Protein AF-A0AAU8N607-F1 (afdb_monomer)

Secondary structure (DSSP, 8-state):
---EEEEEEEB---HHHHS---SSHHHHHHHHHHHHHHHS-SS--S-EEE-S---S-HHHHHHHHTT-------HHHHHS---HHHHHHHHHHH-GGGGT----GGGHHHHHHHHHHHHHHHHTT-SEEE-SSBS--TT--TTTTT-TTHHHHB---HHHHTT--S-EEEE-SS---EEEEETTEEEEE-B---TGGGTT-PPPPEEEEEE----

Foldseek 3Di:
DKDKDKAWEEEQQQVCLLQPDDPPPVVSVVSVVVVCVQQADPDHDPHYDYQYNNHDDPVNVVVVVVPDDDFAFACLCPPVVDDPVVVLVVCVVPPPCNVVDPDDSPCRVVVCVVVVVVCVVCLVVAQEAGHAADLDPPPPDPVCSNPSLVRGNHDPNPVVLLVDAQGEYEYEDVQDFDWDDDNRYIYTYRHQHRCVVVVNRGHHTDMDIGIDDDD

Structure (mmCIF, N/CA/C/O backbone):
data_AF-A0AAU8N607-F1
#
_entry.id   AF-A0AAU8N607-F1
#
loop_
_atom_site.group_PDB
_atom_site.id
_atom_site.type_symbol
_atom_site.label_atom_id
_atom_site.label_alt_id
_atom_site.label_comp_id
_atom_site.label_asym_id
_atom_site.label_entity_id
_atom_site.label_seq_id
_atom_site.pdbx_PDB_ins_code
_atom_site.Cartn_x
_atom_site.Cartn_y
_atom_site.Cartn_z
_atom_site.occupancy
_atom_site.B_iso_or_equiv
_atom_site.auth_seq_id
_atom_site.auth_comp_id
_atom_site.auth_asym_id
_atom_site.auth_atom_id
_atom_site.pdbx_PDB_model_num
ATOM 1 N N . MET A 1 1 ? -12.949 1.357 27.146 1.00 53.97 1 MET A N 1
ATOM 2 C CA . MET A 1 1 ? -12.731 2.763 26.719 1.00 53.97 1 MET A CA 1
ATOM 3 C C . MET A 1 1 ? -12.827 2.778 25.203 1.00 53.97 1 MET A C 1
ATOM 5 O O . MET A 1 1 ? -12.614 1.725 24.624 1.00 53.97 1 MET A O 1
ATOM 9 N N . LYS A 1 2 ? -13.162 3.898 24.555 1.00 61.94 2 LYS A N 1
ATOM 10 C CA . LYS A 1 2 ? -13.188 3.949 23.085 1.00 61.94 2 LYS A CA 1
ATOM 11 C C . LYS A 1 2 ? -11.760 3.773 22.554 1.00 61.94 2 LYS A C 1
ATOM 13 O O . LYS A 1 2 ? -10.935 4.656 22.774 1.00 61.94 2 LYS A O 1
ATOM 18 N N . THR A 1 3 ? -11.463 2.644 21.915 1.00 68.12 3 THR A N 1
ATOM 19 C CA . THR A 1 3 ? -10.174 2.437 21.246 1.00 68.12 3 THR A CA 1
ATOM 20 C C . THR A 1 3 ? -10.161 3.292 19.983 1.00 68.12 3 THR A C 1
ATOM 22 O O . THR A 1 3 ? -10.995 3.104 19.095 1.00 68.12 3 THR A O 1
ATOM 25 N N . ILE A 1 4 ? -9.242 4.254 19.928 1.00 82.94 4 ILE A N 1
ATOM 26 C CA . ILE A 1 4 ? -8.982 5.067 18.741 1.00 82.94 4 ILE A CA 1
ATOM 27 C C . ILE A 1 4 ? -7.639 4.610 18.189 1.00 82.94 4 ILE A C 1
ATOM 29 O O . ILE A 1 4 ? -6.617 4.704 18.865 1.00 82.94 4 ILE A O 1
ATOM 33 N N . ILE A 1 5 ? -7.660 4.094 16.967 1.00 86.00 5 ILE A N 1
ATOM 34 C CA . ILE A 1 5 ? -6.471 3.730 16.209 1.00 86.00 5 ILE A CA 1
ATOM 35 C C . ILE A 1 5 ? -6.151 4.926 15.317 1.00 86.00 5 ILE A C 1
ATOM 37 O O . ILE A 1 5 ? -6.954 5.281 14.454 1.00 86.00 5 ILE A O 1
ATOM 41 N N . GLN A 1 6 ? -4.992 5.549 15.522 1.00 88.81 6 GLN A N 1
ATOM 42 C CA . GLN A 1 6 ? -4.511 6.641 14.680 1.00 88.81 6 GLN A CA 1
ATOM 43 C C . GLN A 1 6 ? -3.095 6.347 14.186 1.00 88.81 6 GLN A C 1
ATOM 45 O O . GLN A 1 6 ? -2.198 6.074 14.982 1.00 88.81 6 GLN A O 1
ATOM 50 N N . PHE A 1 7 ? -2.898 6.447 12.876 1.00 90.81 7 PHE A N 1
ATOM 51 C CA . PHE A 1 7 ? -1.593 6.365 12.226 1.00 90.81 7 PHE A CA 1
ATOM 52 C C . PHE A 1 7 ? -1.607 7.143 10.910 1.00 90.81 7 PHE A C 1
ATOM 54 O O . PHE A 1 7 ? -2.661 7.444 10.352 1.00 90.81 7 PHE A O 1
ATOM 61 N N . ASP A 1 8 ? -0.423 7.445 10.402 1.00 84.12 8 ASP A N 1
ATOM 62 C CA . ASP A 1 8 ? -0.223 8.013 9.077 1.00 84.12 8 ASP A CA 1
ATOM 63 C C . ASP A 1 8 ? 0.140 6.884 8.093 1.00 84.12 8 ASP A C 1
ATOM 65 O O . ASP A 1 8 ? 0.838 5.941 8.467 1.00 84.12 8 ASP A O 1
ATOM 69 N N . LEU A 1 9 ? -0.340 6.940 6.849 1.00 89.69 9 LEU A N 1
ATOM 70 C CA . LEU A 1 9 ? -0.209 5.871 5.850 1.00 89.69 9 LEU A CA 1
ATOM 71 C C . LEU A 1 9 ? 0.275 6.398 4.493 1.00 89.69 9 LEU A C 1
ATOM 73 O O . LEU A 1 9 ? -0.229 7.405 3.983 1.00 89.69 9 LEU A O 1
ATOM 77 N N . ILE A 1 10 ? 1.215 5.669 3.888 1.00 86.62 10 ILE A N 1
ATOM 78 C CA . ILE A 1 10 ? 1.684 5.873 2.514 1.00 86.62 10 ILE A CA 1
ATOM 79 C C . ILE A 1 10 ? 2.132 4.549 1.870 1.00 86.62 10 ILE A C 1
ATOM 81 O O . ILE A 1 10 ? 2.509 3.596 2.552 1.00 86.62 10 ILE A O 1
ATOM 85 N N . SER A 1 11 ? 2.097 4.500 0.546 1.00 86.31 11 SER A N 1
ATOM 86 C CA . SER A 1 11 ? 2.625 3.432 -0.307 1.00 86.31 11 SER A CA 1
ATOM 87 C C . SER A 1 11 ? 2.903 4.003 -1.698 1.00 86.31 11 SER A C 1
ATOM 89 O O . SER A 1 11 ? 2.555 5.159 -1.964 1.00 86.31 11 SER A O 1
ATOM 91 N N . ASP A 1 12 ? 3.504 3.211 -2.584 1.00 82.56 12 ASP A N 1
ATOM 92 C CA . ASP A 1 12 ? 3.568 3.505 -4.025 1.00 82.56 12 ASP A CA 1
ATOM 93 C C . ASP A 1 12 ? 4.279 4.830 -4.318 1.00 82.56 12 ASP A C 1
ATOM 95 O O . ASP A 1 12 ? 3.810 5.680 -5.068 1.00 82.56 12 ASP A O 1
ATOM 99 N N . ILE A 1 13 ? 5.391 5.028 -3.612 1.00 83.88 13 ILE A N 1
ATOM 100 C CA . ILE A 1 13 ? 6.161 6.267 -3.519 1.00 83.88 13 ILE A CA 1
ATOM 101 C C . ILE A 1 13 ? 7.031 6.475 -4.754 1.00 83.88 13 ILE A C 1
ATOM 103 O O . ILE A 1 13 ? 7.300 7.626 -5.080 1.00 83.88 13 ILE A O 1
ATOM 107 N N . HIS A 1 14 ? 7.474 5.394 -5.412 1.00 81.50 14 HIS A N 1
ATOM 108 C CA . HIS A 1 14 ? 8.249 5.409 -6.666 1.00 81.50 14 HIS A CA 1
ATOM 109 C C . HIS A 1 14 ? 9.290 6.537 -6.727 1.00 81.50 14 HIS A C 1
ATOM 111 O O . HIS A 1 14 ? 9.293 7.381 -7.625 1.00 81.50 14 HIS A O 1
ATOM 117 N N . LEU A 1 15 ? 10.136 6.602 -5.692 1.00 80.50 15 LEU A N 1
ATOM 118 C CA . LEU A 1 15 ? 10.934 7.775 -5.325 1.00 80.50 15 LEU A CA 1
ATOM 119 C C . LEU A 1 15 ? 11.854 8.273 -6.451 1.00 80.50 15 LEU A C 1
ATOM 121 O O . LEU A 1 15 ? 12.171 9.457 -6.502 1.00 80.50 15 LEU A O 1
ATOM 125 N N . ASP A 1 16 ? 12.280 7.398 -7.356 1.00 78.88 16 ASP A N 1
ATOM 126 C CA . ASP A 1 16 ? 13.089 7.730 -8.530 1.00 78.88 16 ASP A CA 1
ATOM 127 C C . ASP A 1 16 ? 12.335 8.524 -9.611 1.00 78.88 16 ASP A C 1
ATOM 129 O O . ASP A 1 16 ? 12.950 9.352 -10.286 1.00 78.88 16 ASP A O 1
ATOM 133 N N . PHE A 1 17 ? 11.012 8.362 -9.714 1.00 82.25 17 PHE A N 1
ATOM 134 C CA . PHE A 1 17 ? 10.156 9.153 -10.606 1.00 82.25 17 PHE A CA 1
ATOM 135 C C . PHE A 1 17 ? 9.876 10.552 -10.037 1.00 82.25 17 PHE A C 1
ATOM 137 O O . PHE A 1 17 ? 9.828 11.530 -10.782 1.00 82.25 17 PHE A O 1
ATOM 144 N N . TRP A 1 18 ? 9.734 10.673 -8.713 1.00 79.62 18 TRP A N 1
ATOM 145 C CA . TRP A 1 18 ? 9.505 11.961 -8.043 1.00 79.62 18 TRP A CA 1
ATOM 146 C C . TRP A 1 18 ? 10.798 12.737 -7.742 1.00 79.62 18 TRP A C 1
ATOM 148 O O . TRP A 1 18 ? 10.785 13.968 -7.664 1.00 79.62 18 TRP A O 1
ATOM 158 N N . VAL A 1 19 ? 11.926 12.040 -7.580 1.00 83.75 19 VAL A N 1
ATOM 159 C CA . VAL A 1 19 ? 13.241 12.618 -7.278 1.00 83.75 19 VAL A CA 1
ATOM 160 C C . VAL A 1 19 ? 14.276 12.123 -8.286 1.00 83.75 19 VAL A C 1
ATOM 162 O O . VAL A 1 19 ? 14.996 11.151 -8.049 1.00 83.75 19 VAL A O 1
ATOM 165 N N . GLU A 1 20 ? 14.402 12.872 -9.388 1.00 84.38 20 GLU A N 1
ATOM 166 C CA . GLU A 1 20 ? 15.435 12.674 -10.413 1.00 84.38 20 GLU A CA 1
ATOM 167 C C . GLU A 1 20 ? 16.821 12.501 -9.758 1.00 84.38 20 GLU A C 1
ATOM 169 O O . GLU A 1 20 ? 17.293 13.359 -8.992 1.00 84.38 20 GLU A O 1
ATOM 174 N N . TYR A 1 21 ? 17.488 11.395 -10.087 1.00 77.81 21 TYR A N 1
ATOM 175 C CA . TYR A 1 21 ? 18.798 11.029 -9.559 1.00 77.81 21 TYR A CA 1
ATOM 176 C C . TYR A 1 21 ? 19.852 12.144 -9.717 1.00 77.81 21 TYR A C 1
ATOM 178 O O . TYR A 1 21 ? 19.830 12.952 -10.646 1.00 77.81 21 TYR A O 1
ATOM 186 N N . SER A 1 22 ? 20.821 12.198 -8.798 1.00 79.44 22 SER A N 1
ATOM 187 C CA . SER A 1 22 ? 21.986 13.074 -8.931 1.00 79.44 22 SER A CA 1
ATOM 188 C C . SER A 1 22 ? 23.253 12.370 -8.465 1.00 79.44 22 SER A C 1
ATOM 190 O O . SER A 1 22 ? 23.364 11.955 -7.314 1.00 79.44 22 SER A O 1
ATOM 192 N N . SER A 1 23 ? 24.257 12.311 -9.342 1.00 76.75 23 SER A N 1
ATOM 193 C CA . SER A 1 23 ? 25.595 11.796 -9.017 1.00 76.75 23 SER A CA 1
ATOM 194 C C . SER A 1 23 ? 26.316 12.621 -7.941 1.00 76.75 23 SER A C 1
ATOM 196 O O . SER A 1 23 ? 27.242 12.132 -7.294 1.00 76.75 23 SER A O 1
ATOM 198 N N . ASN A 1 24 ? 25.879 13.862 -7.699 1.00 85.44 24 ASN A N 1
ATOM 199 C CA . ASN A 1 24 ? 26.305 14.653 -6.552 1.00 85.44 24 ASN A CA 1
ATOM 200 C C . ASN A 1 24 ? 25.408 14.338 -5.344 1.00 85.44 24 ASN A C 1
ATOM 202 O O . ASN A 1 24 ? 24.294 14.851 -5.241 1.00 85.44 24 ASN A O 1
ATOM 206 N N . LEU A 1 25 ? 25.927 13.544 -4.403 1.00 70.50 25 LEU A N 1
ATOM 207 C CA . LEU A 1 25 ? 25.185 13.073 -3.227 1.00 70.50 25 LEU A CA 1
ATOM 208 C C . LEU A 1 25 ? 24.544 14.214 -2.414 1.00 70.50 25 LEU A C 1
ATOM 210 O O . LEU A 1 25 ? 23.370 14.135 -2.075 1.00 70.50 25 LEU A O 1
ATOM 2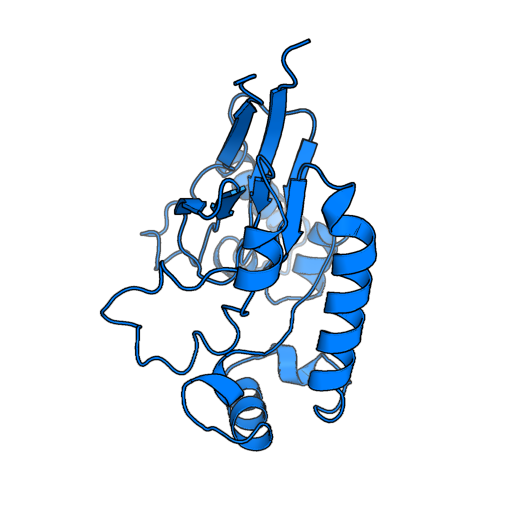14 N N . ARG A 1 26 ? 25.262 15.322 -2.169 1.00 69.69 26 ARG A N 1
ATOM 215 C CA . ARG A 1 26 ? 24.708 16.472 -1.428 1.00 69.69 26 ARG A CA 1
ATOM 216 C C . ARG A 1 26 ? 23.498 17.086 -2.140 1.00 69.69 26 ARG A C 1
ATOM 218 O O . ARG A 1 26 ? 22.528 17.434 -1.475 1.00 69.69 26 ARG A O 1
ATOM 225 N N . LYS A 1 27 ? 23.542 17.213 -3.472 1.00 79.69 27 LYS A N 1
ATOM 226 C CA . LYS A 1 27 ? 22.398 17.691 -4.266 1.00 79.69 27 LYS A CA 1
ATOM 227 C C . LYS A 1 27 ? 21.257 16.673 -4.306 1.00 79.69 27 LYS A C 1
ATOM 229 O O . LYS A 1 27 ? 20.108 17.094 -4.325 1.00 79.69 27 LYS A O 1
ATOM 234 N N . HIS A 1 28 ? 21.558 15.372 -4.326 1.00 74.94 28 HIS A N 1
ATOM 235 C CA . HIS A 1 28 ? 20.540 14.320 -4.299 1.00 74.94 28 HIS A CA 1
ATOM 236 C C . HIS A 1 28 ? 19.755 14.348 -2.983 1.00 74.94 28 HIS A C 1
ATOM 238 O O . HIS A 1 28 ? 18.536 14.483 -3.022 1.00 74.94 28 HIS A O 1
ATOM 244 N N . ASN A 1 29 ? 20.450 14.357 -1.839 1.00 68.38 29 ASN A N 1
ATOM 245 C CA . ASN A 1 29 ? 19.824 14.480 -0.520 1.00 68.38 29 ASN A CA 1
ATOM 246 C C . ASN A 1 29 ? 18.932 15.733 -0.456 1.00 68.38 29 ASN A C 1
ATOM 248 O O . ASN A 1 29 ? 17.750 15.613 -0.178 1.00 68.38 29 ASN A O 1
ATOM 252 N N . GLN A 1 30 ? 19.430 16.898 -0.892 1.00 76.88 30 GLN A N 1
ATOM 253 C CA . GLN A 1 30 ? 18.643 18.143 -0.942 1.00 76.88 30 GLN A CA 1
ATOM 254 C C . GLN A 1 30 ? 17.416 18.123 -1.878 1.00 76.88 30 GLN A C 1
ATOM 256 O O . GLN A 1 30 ? 16.585 19.032 -1.794 1.00 76.88 30 GLN A O 1
ATOM 261 N N . LYS A 1 31 ? 17.295 17.151 -2.795 1.00 81.19 31 LYS A N 1
ATOM 262 C CA . LYS A 1 31 ? 16.041 16.894 -3.523 1.00 81.19 31 LYS A CA 1
ATOM 263 C C . LYS A 1 31 ? 15.110 15.980 -2.720 1.00 81.19 31 LYS A C 1
ATOM 265 O O . LYS A 1 31 ? 13.920 16.267 -2.658 1.00 81.19 31 LYS A O 1
ATOM 270 N N . VAL A 1 32 ? 15.648 14.924 -2.102 1.00 71.06 32 VAL A N 1
ATOM 271 C CA . VAL A 1 32 ? 14.895 13.994 -1.241 1.00 71.06 32 VAL A CA 1
ATOM 272 C C . VAL A 1 32 ? 14.293 14.727 -0.037 1.00 71.06 32 VAL A C 1
ATOM 274 O O . VAL A 1 32 ? 13.099 14.585 0.202 1.00 71.06 32 VAL A O 1
ATOM 277 N N . ASP A 1 33 ? 15.064 15.584 0.642 1.00 71.69 33 ASP A N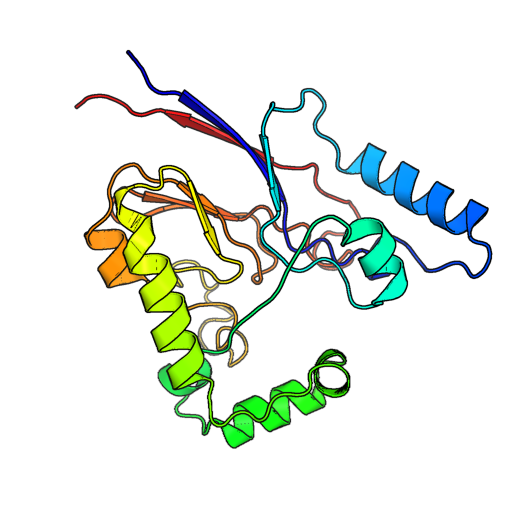 1
ATOM 278 C CA . ASP A 1 33 ? 14.608 16.411 1.771 1.00 71.69 33 ASP A CA 1
ATOM 279 C C . ASP A 1 33 ? 13.347 17.217 1.391 1.00 71.69 33 ASP A C 1
ATOM 281 O O . ASP A 1 33 ? 12.312 17.138 2.047 1.00 71.69 33 ASP A O 1
ATOM 285 N N . LYS A 1 34 ? 13.395 17.917 0.248 1.00 83.81 34 LYS A N 1
ATOM 286 C CA . LYS A 1 34 ? 12.275 18.721 -0.270 1.00 83.81 34 LYS A CA 1
ATOM 287 C C . LYS A 1 34 ? 11.064 17.891 -0.684 1.00 83.81 34 LYS A C 1
ATOM 289 O O . LYS A 1 34 ? 9.941 18.379 -0.611 1.00 83.81 34 LYS A O 1
ATOM 294 N N . PHE A 1 35 ? 11.279 16.673 -1.174 1.00 82.56 35 PHE A N 1
ATOM 295 C CA . PHE A 1 35 ? 10.186 15.761 -1.496 1.00 82.56 35 PHE A CA 1
ATOM 296 C C . PHE A 1 35 ? 9.493 15.270 -0.218 1.00 82.56 35 PHE A C 1
ATOM 298 O O . PHE A 1 35 ? 8.265 15.272 -0.159 1.00 82.56 35 PHE A O 1
ATOM 305 N N . ILE A 1 36 ? 10.266 14.958 0.829 1.00 73.50 36 ILE A N 1
ATOM 306 C CA . ILE A 1 36 ? 9.749 14.623 2.162 1.00 73.50 36 ILE A CA 1
ATOM 307 C C . ILE A 1 36 ? 8.911 15.788 2.719 1.00 73.50 36 ILE A C 1
ATOM 309 O O . ILE A 1 36 ? 7.760 15.569 3.094 1.00 73.50 36 ILE A O 1
ATOM 313 N N . ASP A 1 37 ? 9.417 17.026 2.678 1.00 77.31 37 ASP A N 1
ATOM 314 C CA . ASP A 1 37 ? 8.682 18.230 3.117 1.00 77.31 37 ASP A CA 1
ATOM 315 C C . ASP A 1 37 ? 7.318 18.409 2.411 1.00 77.31 37 ASP A C 1
ATOM 317 O O . ASP A 1 37 ? 6.360 18.909 3.010 1.00 77.31 37 ASP A O 1
ATOM 321 N N . LEU A 1 38 ? 7.205 17.997 1.141 1.00 85.12 38 LEU A N 1
ATOM 322 C CA . LEU A 1 38 ? 5.959 18.075 0.368 1.00 85.12 38 LEU A CA 1
ATOM 323 C C . LEU A 1 38 ? 4.939 17.004 0.775 1.00 85.12 38 LEU A C 1
ATOM 325 O O . LEU A 1 38 ? 3.747 17.311 0.862 1.00 85.12 38 LEU A O 1
ATOM 329 N N . ILE A 1 39 ? 5.384 15.766 1.029 1.00 82.06 39 ILE A N 1
ATOM 330 C CA . ILE A 1 39 ? 4.488 14.656 1.395 1.00 82.06 39 ILE A CA 1
ATOM 331 C C . ILE A 1 39 ? 4.130 14.628 2.887 1.00 82.06 39 ILE A C 1
ATOM 333 O O . ILE A 1 39 ? 3.099 14.055 3.237 1.00 82.06 39 ILE A O 1
ATOM 337 N N . LEU A 1 40 ? 4.924 15.244 3.770 1.00 78.44 40 LEU A N 1
ATOM 338 C CA . LEU A 1 40 ? 4.668 15.225 5.214 1.00 78.44 40 LEU A CA 1
ATOM 339 C C . LEU A 1 40 ? 3.284 15.811 5.581 1.00 78.44 40 LEU A C 1
ATOM 341 O O . LEU A 1 40 ? 2.870 16.847 5.037 1.00 78.44 40 LEU A O 1
ATOM 345 N N . PRO A 1 41 ? 2.552 15.183 6.522 1.00 79.00 41 PRO A N 1
ATOM 346 C CA . PRO A 1 41 ? 1.323 15.744 7.063 1.00 79.00 41 PRO A CA 1
ATOM 347 C C . PRO A 1 41 ? 1.653 16.954 7.948 1.00 79.00 41 PRO A C 1
ATOM 349 O O . PRO A 1 41 ? 2.704 17.010 8.582 1.00 79.00 41 PRO A O 1
ATOM 352 N N . ASN A 1 42 ? 0.743 17.929 8.017 1.00 76.19 42 ASN A N 1
ATOM 353 C CA . ASN A 1 42 ? 0.944 19.131 8.843 1.00 76.19 42 ASN A CA 1
ATOM 354 C C . ASN A 1 42 ? 1.002 18.803 10.349 1.00 76.19 42 ASN A C 1
ATOM 356 O O . ASN A 1 42 ? 1.618 19.527 11.124 1.00 76.19 42 ASN A O 1
ATOM 360 N N . GLU A 1 43 ? 0.341 17.715 10.742 1.00 82.44 43 GLU A N 1
ATOM 361 C CA . GLU A 1 43 ? 0.261 17.190 12.101 1.00 82.44 43 GLU A CA 1
ATOM 362 C C . GLU A 1 43 ? 0.529 15.680 12.022 1.00 82.44 43 GLU A C 1
ATOM 364 O O . GLU A 1 43 ? -0.406 14.930 11.723 1.00 82.44 43 GLU A O 1
ATOM 369 N N . PRO A 1 44 ? 1.768 15.202 12.215 1.00 79.69 44 PRO A N 1
ATOM 370 C CA . PRO A 1 44 ? 2.056 13.773 12.160 1.00 79.69 44 PRO A CA 1
ATOM 371 C C . PRO A 1 44 ? 1.406 12.999 13.314 1.00 79.69 44 PRO A C 1
ATOM 373 O O . PRO A 1 44 ? 1.148 13.537 14.392 1.00 79.69 44 PRO A O 1
ATOM 376 N N . SER A 1 45 ? 1.136 11.722 13.074 1.00 77.44 45 SER A N 1
ATOM 377 C CA . SER A 1 45 ? 0.765 10.727 14.083 1.00 77.44 45 SER A CA 1
ATOM 378 C C . SER A 1 45 ? 2.018 10.043 14.646 1.00 77.44 45 SER A C 1
ATOM 380 O O . SER A 1 45 ? 3.067 10.033 14.007 1.00 77.44 45 SER A O 1
ATOM 382 N N . GLU A 1 46 ? 1.926 9.418 15.826 1.00 73.56 46 GLU A N 1
ATOM 383 C CA . GLU A 1 46 ? 3.075 8.715 16.437 1.00 73.56 46 GLU A CA 1
ATOM 384 C C . GLU A 1 46 ? 3.495 7.435 15.688 1.00 73.56 46 GLU A C 1
ATOM 386 O O . GLU A 1 46 ? 4.582 6.907 15.915 1.00 73.56 46 GLU A O 1
ATOM 391 N N . VAL A 1 47 ? 2.648 6.940 14.781 1.00 78.12 47 VAL A N 1
ATOM 392 C CA . VAL A 1 47 ? 2.888 5.749 13.958 1.00 78.12 47 VAL A CA 1
ATOM 393 C C . VAL A 1 47 ? 2.776 6.124 12.483 1.00 78.12 47 VAL A C 1
ATOM 395 O O . VAL A 1 47 ? 1.756 6.669 12.062 1.00 78.12 47 VAL A O 1
ATOM 398 N N . LEU A 1 48 ? 3.799 5.774 11.698 1.00 72.38 48 LEU A N 1
ATOM 399 C CA . LEU A 1 48 ? 3.790 5.806 10.234 1.00 72.38 48 LEU A CA 1
ATOM 400 C C . LEU A 1 48 ? 3.802 4.369 9.700 1.00 72.38 48 LEU A C 1
ATOM 402 O O . LEU A 1 48 ? 4.652 3.566 10.086 1.00 72.38 48 LEU A O 1
ATOM 406 N N . VAL A 1 49 ? 2.885 4.065 8.788 1.00 82.25 49 VAL A N 1
ATOM 407 C CA . VAL A 1 49 ? 2.797 2.798 8.059 1.00 82.25 49 VAL A CA 1
ATOM 408 C C . VAL A 1 49 ? 3.224 3.029 6.611 1.00 82.25 49 VAL A C 1
ATOM 410 O O . VAL A 1 49 ? 2.733 3.948 5.954 1.00 82.25 49 VAL A O 1
ATOM 413 N N . ILE A 1 50 ? 4.121 2.175 6.109 1.00 76.25 50 ILE A N 1
ATOM 414 C CA . ILE A 1 50 ? 4.568 2.175 4.711 1.00 76.25 50 ILE A CA 1
ATOM 415 C C . ILE A 1 50 ? 4.195 0.824 4.088 1.00 76.25 50 ILE A C 1
ATOM 417 O O . ILE A 1 50 ? 4.700 -0.210 4.525 1.00 76.25 50 ILE A O 1
ATOM 421 N N . ALA A 1 51 ? 3.300 0.816 3.096 1.00 78.69 51 ALA A N 1
ATOM 422 C CA . ALA A 1 51 ? 2.725 -0.407 2.517 1.00 78.69 51 ALA A CA 1
ATOM 423 C C . ALA A 1 51 ? 3.307 -0.782 1.134 1.00 78.69 51 ALA A C 1
ATOM 425 O O . ALA A 1 51 ? 2.574 -1.201 0.242 1.00 78.69 51 ALA A O 1
ATOM 426 N N . GLY A 1 52 ? 4.630 -0.670 0.964 1.00 68.81 52 GLY A N 1
ATOM 427 C CA . GLY A 1 52 ? 5.357 -1.117 -0.239 1.00 68.81 52 GLY A CA 1
ATOM 428 C C . GLY A 1 52 ? 5.468 -0.084 -1.371 1.00 68.81 52 GLY A C 1
ATOM 429 O O . GLY A 1 52 ? 5.131 1.082 -1.171 1.00 68.81 52 GLY A O 1
ATOM 430 N N . ASP A 1 53 ? 6.010 -0.541 -2.510 1.00 69.31 53 ASP A N 1
ATOM 431 C CA . ASP A 1 53 ? 6.458 0.224 -3.693 1.00 69.31 53 ASP A CA 1
ATOM 432 C C . ASP A 1 53 ? 7.184 1.538 -3.363 1.00 69.31 53 ASP A C 1
ATOM 434 O O . ASP A 1 53 ? 6.585 2.598 -3.195 1.00 69.31 53 ASP A O 1
ATOM 438 N N . LEU A 1 54 ? 8.514 1.485 -3.253 1.00 68.38 54 LEU A N 1
ATOM 439 C CA . LEU A 1 54 ? 9.316 2.642 -2.830 1.00 68.38 54 LEU A CA 1
ATOM 440 C C . LEU A 1 54 ? 10.102 3.317 -3.962 1.00 68.38 54 LEU A C 1
ATOM 442 O O . LEU A 1 54 ? 10.520 4.461 -3.793 1.00 68.38 54 LEU A O 1
ATOM 446 N N . GLY A 1 55 ? 10.303 2.631 -5.087 1.00 66.88 55 GLY A N 1
ATOM 447 C CA . GLY A 1 55 ? 11.168 3.039 -6.197 1.00 66.88 55 GLY A CA 1
ATOM 448 C C . GLY A 1 55 ? 12.090 1.913 -6.670 1.00 66.88 55 GLY A C 1
ATOM 449 O O . GLY A 1 55 ? 12.158 0.855 -6.045 1.00 66.88 55 GLY A O 1
ATOM 450 N N . HIS A 1 56 ? 12.820 2.139 -7.762 1.00 62.44 56 HIS A N 1
ATOM 451 C CA . HIS A 1 56 ? 13.533 1.079 -8.500 1.00 62.44 56 HIS A CA 1
ATOM 452 C C . HIS A 1 56 ? 15.047 1.026 -8.228 1.00 62.44 56 HIS A C 1
ATOM 454 O O . HIS A 1 56 ? 15.688 -0.020 -8.346 1.00 62.44 56 HIS A O 1
ATOM 460 N N . TYR A 1 57 ? 15.678 2.146 -7.863 1.00 62.38 57 TYR A N 1
ATOM 461 C CA . TYR A 1 57 ? 17.138 2.196 -7.741 1.00 62.38 57 TYR A CA 1
ATOM 462 C C . TYR A 1 57 ? 17.622 1.782 -6.357 1.00 62.38 57 TYR A C 1
ATOM 464 O O . TYR A 1 57 ? 17.692 2.616 -5.460 1.00 62.38 57 TYR A O 1
ATOM 472 N N . ASN A 1 58 ? 18.111 0.545 -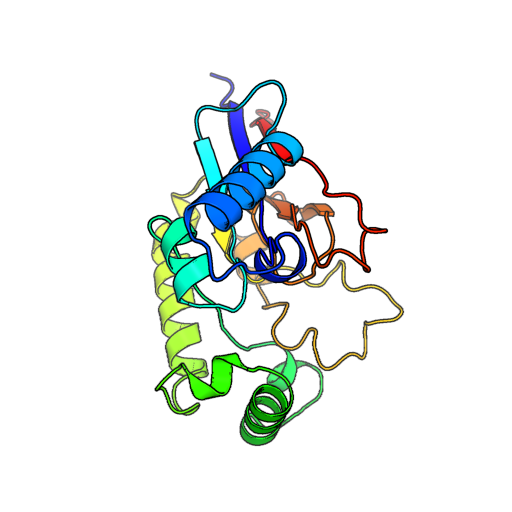6.214 1.00 56.47 58 ASN A N 1
ATOM 473 C CA . ASN A 1 58 ? 18.629 -0.036 -4.962 1.00 56.47 58 ASN A CA 1
ATOM 474 C C . ASN A 1 58 ? 19.506 0.873 -4.070 1.00 56.47 58 ASN A C 1
ATOM 476 O O . ASN A 1 58 ? 19.520 0.669 -2.864 1.00 56.47 58 ASN A O 1
ATOM 480 N N . LYS A 1 59 ? 20.211 1.890 -4.593 1.00 58.31 59 LYS A N 1
ATOM 481 C CA . LYS A 1 59 ? 20.980 2.857 -3.779 1.00 58.31 59 LYS A CA 1
ATOM 482 C C . LYS A 1 59 ? 20.176 4.074 -3.290 1.00 58.31 59 LYS A C 1
ATOM 484 O O . LYS A 1 59 ? 20.403 4.524 -2.171 1.00 58.31 59 LYS A O 1
ATOM 489 N N . GLN A 1 60 ? 19.266 4.600 -4.110 1.00 63.91 60 GLN A N 1
ATOM 490 C CA . GLN A 1 60 ? 18.304 5.642 -3.718 1.00 63.91 60 GLN A CA 1
ATOM 491 C C . GLN A 1 60 ? 17.256 5.033 -2.786 1.00 63.91 60 GLN A C 1
ATOM 493 O O . GLN A 1 60 ? 17.000 5.567 -1.710 1.00 63.91 60 GLN A O 1
ATOM 498 N N . ASN A 1 61 ? 16.796 3.831 -3.142 1.00 59.94 61 ASN A N 1
ATOM 499 C CA . ASN A 1 61 ? 16.071 2.940 -2.266 1.00 59.94 61 ASN A CA 1
ATOM 500 C C . ASN A 1 61 ? 16.853 2.725 -0.976 1.00 59.94 61 ASN A C 1
ATOM 502 O O . ASN A 1 61 ? 16.279 3.045 0.032 1.00 59.94 61 ASN A O 1
ATOM 506 N N . LEU A 1 62 ? 18.124 2.288 -0.930 1.00 53.38 62 LEU A N 1
ATOM 507 C CA . LEU A 1 62 ? 18.830 2.038 0.350 1.00 53.38 62 LEU A CA 1
ATOM 508 C C . LEU A 1 62 ? 18.847 3.245 1.308 1.00 53.38 62 LEU A C 1
ATOM 510 O O . LEU A 1 62 ? 18.620 3.053 2.497 1.00 53.38 62 LEU A O 1
ATOM 514 N N . ILE A 1 63 ? 19.018 4.475 0.806 1.00 64.00 63 ILE A N 1
ATOM 515 C CA . ILE A 1 63 ? 18.921 5.718 1.612 1.00 64.00 63 ILE A CA 1
ATOM 516 C C . ILE A 1 63 ? 17.528 5.868 2.275 1.00 64.00 63 ILE A C 1
ATOM 518 O O . ILE A 1 63 ? 17.375 6.533 3.298 1.00 64.00 63 ILE A O 1
ATOM 522 N N . PHE A 1 64 ? 16.517 5.212 1.711 1.00 55.06 64 PHE A N 1
ATOM 523 C CA . PHE A 1 64 ? 15.125 5.151 2.153 1.00 55.06 64 PHE A CA 1
ATOM 524 C C . PHE A 1 64 ? 14.732 3.771 2.761 1.00 55.06 64 PHE A C 1
ATOM 526 O O . PHE A 1 64 ? 13.791 3.690 3.542 1.00 55.06 64 PHE A O 1
ATOM 533 N N . LEU A 1 65 ? 15.493 2.703 2.469 1.00 44.50 65 LEU A N 1
ATOM 534 C CA . LEU A 1 65 ? 15.307 1.272 2.779 1.00 44.50 65 LEU A CA 1
ATOM 535 C C . LEU A 1 65 ? 16.224 0.759 3.893 1.00 44.50 65 LEU A C 1
ATOM 537 O O . LEU A 1 65 ? 16.093 -0.392 4.306 1.00 44.50 65 LEU A O 1
ATOM 541 N N . GLU A 1 66 ? 16.909 1.667 4.576 1.00 49.44 66 GLU A N 1
ATOM 542 C CA . GLU A 1 66 ? 17.017 1.604 6.038 1.00 49.44 66 GLU A CA 1
ATOM 543 C C . GLU A 1 66 ? 15.605 1.571 6.735 1.00 49.44 66 GLU A C 1
ATOM 545 O O . GLU A 1 66 ? 15.525 1.805 7.943 1.00 49.44 66 GLU A O 1
ATOM 550 N N . LYS A 1 67 ? 14.489 1.303 5.991 1.00 44.25 67 LYS A N 1
ATOM 551 C CA . LYS A 1 67 ? 13.055 1.253 6.385 1.00 44.25 67 LYS A CA 1
ATOM 552 C C . LYS A 1 67 ? 12.065 0.217 5.682 1.00 44.25 67 LYS A C 1
ATOM 554 O O . LYS A 1 67 ? 10.899 0.294 6.040 1.00 44.25 67 LYS A O 1
ATOM 559 N N . LEU A 1 68 ? 12.458 -0.784 4.830 1.00 36.88 68 LEU A N 1
ATOM 560 C CA . LEU A 1 68 ? 11.687 -2.029 4.344 1.00 36.88 68 LEU A CA 1
ATOM 561 C C . LEU A 1 68 ? 10.437 -1.915 3.360 1.00 36.88 68 LEU A C 1
ATOM 563 O O . LEU A 1 68 ? 9.856 -0.841 3.334 1.00 36.88 68 LEU A O 1
ATOM 567 N N . LYS A 1 69 ? 9.875 -2.891 2.550 1.00 36.66 69 LYS A N 1
ATOM 568 C CA . LYS A 1 69 ? 10.210 -4.262 1.958 1.00 36.66 69 LYS A CA 1
ATOM 569 C C . LYS A 1 69 ? 9.593 -4.603 0.517 1.00 36.66 69 LYS A C 1
ATOM 571 O O . LYS A 1 69 ? 10.000 -3.920 -0.408 1.00 36.66 69 LYS A O 1
ATOM 576 N N . TRP A 1 70 ? 8.767 -5.680 0.277 1.00 40.69 70 TRP A N 1
ATOM 577 C CA . TRP A 1 70 ? 8.575 -6.498 -1.008 1.00 40.69 70 TRP A CA 1
ATOM 578 C C . TRP A 1 70 ? 7.118 -7.062 -1.362 1.00 40.69 70 TRP A C 1
ATOM 580 O O . TRP A 1 70 ? 6.176 -6.719 -0.652 1.00 40.69 70 TRP A O 1
ATOM 590 N N . TYR A 1 71 ? 6.956 -7.963 -2.390 1.00 50.72 71 TYR A N 1
ATOM 591 C CA . TYR A 1 71 ? 5.752 -8.358 -3.226 1.00 50.72 71 TYR A CA 1
ATOM 592 C C . TYR A 1 71 ? 5.415 -9.896 -3.404 1.00 50.72 71 TYR A C 1
ATOM 594 O O . TYR A 1 71 ? 6.150 -10.725 -2.867 1.00 50.72 71 TYR A O 1
ATOM 602 N N . ASP A 1 72 ? 4.357 -10.264 -4.186 1.00 40.53 72 ASP A N 1
ATOM 603 C CA . ASP A 1 72 ? 3.858 -11.632 -4.593 1.00 40.53 72 ASP A CA 1
ATOM 604 C C . ASP A 1 72 ? 2.943 -11.602 -5.885 1.00 40.53 72 ASP A C 1
ATOM 606 O O . ASP A 1 72 ? 2.485 -10.522 -6.248 1.00 40.53 72 ASP A O 1
ATOM 610 N N . PHE A 1 73 ? 2.646 -12.719 -6.596 1.00 52.72 73 PHE A N 1
ATOM 611 C CA . PHE A 1 73 ? 1.877 -12.750 -7.884 1.00 52.72 73 PHE A CA 1
ATOM 612 C C . PHE A 1 73 ? 0.679 -13.749 -7.913 1.00 52.72 73 PHE A C 1
ATOM 614 O O . PHE A 1 73 ? 0.888 -14.958 -7.862 1.00 52.72 73 PHE A O 1
ATOM 621 N N . GLN A 1 74 ? -0.583 -13.294 -8.052 1.00 58.25 74 GLN A N 1
ATOM 622 C CA . GLN A 1 74 ? -1.793 -14.101 -7.731 1.00 58.25 74 GLN A CA 1
ATOM 623 C C . GLN A 1 74 ? -2.896 -14.212 -8.821 1.00 58.25 74 GLN A C 1
ATOM 625 O O . GLN A 1 74 ? -3.151 -15.291 -9.363 1.00 58.25 74 GLN A O 1
ATOM 630 N N . TYR A 1 75 ? -3.636 -13.133 -9.100 1.00 55.91 75 TYR A N 1
ATOM 631 C CA . TYR A 1 75 ? -4.874 -13.107 -9.907 1.00 55.91 75 TYR A CA 1
ATOM 632 C C . TYR A 1 75 ? -4.705 -13.604 -11.364 1.00 55.91 75 TYR A C 1
ATOM 634 O O . TYR A 1 75 ? -5.683 -14.066 -11.945 1.00 55.91 75 TYR A O 1
ATOM 642 N N . GLY A 1 76 ? -3.505 -13.593 -11.960 1.00 62.09 76 GLY A N 1
ATOM 643 C CA . GLY A 1 76 ? -3.327 -13.891 -13.399 1.00 62.09 76 GLY A CA 1
ATOM 644 C C . GLY A 1 76 ? -3.582 -15.347 -13.767 1.00 62.09 76 GLY A C 1
ATOM 645 O O . GLY A 1 76 ? -4.213 -15.637 -14.783 1.00 62.09 76 GLY A O 1
ATOM 646 N N . ILE A 1 77 ? -3.188 -16.238 -12.857 1.00 57.44 77 ILE A N 1
ATOM 647 C CA . ILE A 1 77 ? -3.519 -17.665 -12.872 1.00 57.44 77 ILE A CA 1
ATOM 648 C C . ILE A 1 77 ? -5.044 -17.845 -12.758 1.00 57.44 77 ILE A C 1
ATOM 650 O O . ILE A 1 77 ? -5.636 -18.732 -13.360 1.00 57.44 77 ILE A O 1
ATOM 654 N N . ASN A 1 78 ? -5.690 -16.984 -11.967 1.00 57.41 78 ASN A N 1
ATOM 655 C CA . ASN A 1 78 ? -7.044 -17.180 -11.459 1.00 57.41 78 ASN A CA 1
ATOM 656 C C . ASN A 1 78 ? -8.152 -16.525 -12.301 1.00 57.41 78 ASN A C 1
ATOM 658 O O . ASN A 1 78 ? -9.307 -16.915 -12.151 1.00 57.41 78 ASN A O 1
ATOM 662 N N . GLN A 1 79 ? -7.86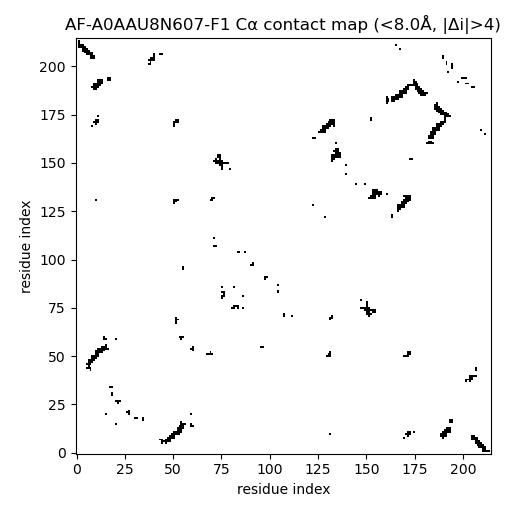0 -15.493 -13.100 1.00 63.00 79 GLN A N 1
ATOM 663 C CA . GLN A 1 79 ? -8.886 -14.671 -13.770 1.00 63.00 79 GLN A CA 1
ATOM 664 C C . GLN A 1 79 ? -8.764 -14.625 -15.298 1.00 63.00 79 GLN A C 1
ATOM 666 O O . GLN A 1 79 ? -9.768 -14.379 -15.962 1.00 63.00 79 GLN A O 1
ATOM 671 N N . LEU A 1 80 ? -7.580 -14.890 -15.864 1.00 71.56 80 LEU A N 1
ATOM 672 C CA . LEU A 1 80 ? -7.366 -14.931 -17.320 1.00 71.56 80 LEU A CA 1
ATOM 673 C C . LEU A 1 80 ? -6.785 -16.264 -17.816 1.00 71.56 80 LEU A C 1
ATOM 675 O O . LEU A 1 80 ? -6.336 -16.345 -18.958 1.00 71.56 80 LEU A O 1
ATOM 679 N N . ASP A 1 81 ? -6.815 -17.295 -16.963 1.00 76.44 81 ASP A N 1
ATOM 680 C CA . ASP A 1 81 ? -6.422 -18.675 -17.285 1.00 76.44 81 ASP A CA 1
ATOM 681 C C . ASP A 1 81 ? -5.009 -18.760 -17.907 1.00 76.44 81 ASP A C 1
ATOM 683 O O . ASP A 1 81 ? -4.741 -19.543 -18.823 1.00 76.44 81 ASP A O 1
ATOM 687 N N . LEU A 1 82 ? -4.095 -17.887 -17.450 1.00 75.06 82 LEU A N 1
ATOM 688 C CA . LEU A 1 82 ? -2.715 -17.879 -17.921 1.00 75.06 82 LEU A CA 1
ATOM 689 C C . LEU A 1 82 ? -1.793 -18.713 -17.039 1.00 75.06 82 LEU A C 1
ATOM 691 O O . LEU A 1 82 ? -1.711 -18.560 -15.824 1.00 75.06 82 LEU A O 1
ATOM 695 N N . ASP A 1 83 ? -1.014 -19.524 -17.744 1.00 78.12 83 ASP A N 1
ATOM 696 C CA . ASP A 1 83 ? 0.190 -20.192 -17.280 1.00 78.12 83 ASP A CA 1
ATOM 697 C C . ASP A 1 83 ? 1.138 -19.238 -16.526 1.00 78.12 83 ASP A C 1
ATOM 699 O O . ASP A 1 83 ? 1.433 -18.126 -16.981 1.00 78.12 83 ASP A O 1
ATOM 703 N N . MET A 1 84 ? 1.659 -19.721 -15.398 1.00 62.75 84 MET A N 1
ATOM 704 C CA . MET A 1 84 ? 2.670 -19.045 -14.590 1.00 62.75 84 MET A CA 1
ATOM 705 C C . MET A 1 84 ? 3.913 -18.669 -15.394 1.00 62.75 84 MET A C 1
ATOM 707 O O . MET A 1 84 ? 4.449 -17.584 -15.173 1.00 62.75 84 MET A O 1
ATOM 711 N N . ASP A 1 85 ? 4.345 -19.497 -16.350 1.00 72.81 85 ASP A N 1
ATOM 712 C CA . ASP A 1 85 ? 5.515 -19.172 -17.173 1.00 72.81 85 ASP A CA 1
ATOM 713 C C . ASP A 1 85 ? 5.231 -17.970 -18.100 1.00 72.81 85 ASP A C 1
ATOM 715 O O . ASP A 1 85 ? 6.101 -17.120 -18.273 1.00 72.81 85 ASP A O 1
ATOM 719 N N . LYS A 1 86 ? 3.991 -17.783 -18.590 1.00 74.00 86 LYS A N 1
ATOM 720 C CA . LYS A 1 86 ? 3.602 -16.556 -19.323 1.00 74.00 86 LYS A CA 1
ATOM 721 C C . LYS A 1 86 ? 3.549 -15.322 -18.427 1.00 74.00 86 LYS A C 1
ATOM 723 O O . LYS A 1 86 ? 3.954 -14.248 -18.862 1.00 74.00 86 LYS A O 1
ATOM 728 N N . ILE A 1 87 ? 3.026 -15.451 -17.207 1.00 68.88 87 ILE A N 1
ATOM 729 C CA . ILE A 1 87 ? 2.958 -14.339 -16.244 1.00 68.88 87 ILE A CA 1
ATOM 730 C C . ILE A 1 87 ? 4.380 -13.915 -15.851 1.00 68.88 87 ILE A C 1
ATOM 732 O O . ILE A 1 87 ? 4.687 -12.725 -15.817 1.00 68.88 87 ILE A O 1
ATOM 736 N N . TYR A 1 88 ? 5.267 -14.887 -15.637 1.00 65.69 88 TYR A N 1
ATOM 737 C CA . TYR A 1 88 ? 6.676 -14.689 -15.311 1.00 65.69 88 TYR A CA 1
ATOM 738 C C . TYR A 1 88 ? 7.490 -14.101 -16.473 1.00 65.69 88 TYR A C 1
ATOM 740 O O . TYR A 1 88 ? 8.256 -13.162 -16.254 1.00 65.69 88 TYR A O 1
ATOM 748 N N . ASP A 1 89 ? 7.308 -14.590 -17.702 1.00 72.75 89 ASP A N 1
ATOM 749 C CA . ASP A 1 89 ? 7.956 -14.023 -18.890 1.00 72.75 89 ASP A CA 1
ATOM 750 C C . ASP A 1 89 ? 7.426 -12.616 -19.203 1.00 72.75 89 ASP A C 1
ATOM 752 O O . ASP A 1 89 ? 8.202 -11.737 -19.587 1.00 72.75 89 ASP A O 1
ATOM 756 N N . HIS A 1 90 ? 6.134 -12.346 -18.971 1.00 71.38 90 HIS A N 1
ATOM 757 C CA . HIS A 1 90 ? 5.600 -10.994 -19.109 1.00 71.38 90 HIS A CA 1
ATOM 758 C C . HIS A 1 90 ? 6.153 -10.053 -18.030 1.00 71.38 90 HIS A C 1
ATOM 760 O O . HIS A 1 90 ? 6.655 -8.982 -18.375 1.00 71.38 90 HIS A O 1
ATOM 766 N N . TRP A 1 91 ? 6.174 -10.474 -16.761 1.00 65.69 91 TRP A N 1
ATOM 767 C CA . TRP A 1 91 ? 6.825 -9.736 -15.674 1.00 65.69 91 TRP A CA 1
ATOM 768 C C . TRP A 1 91 ? 8.294 -9.439 -16.000 1.00 65.69 91 TRP A C 1
ATOM 770 O O . TRP A 1 91 ? 8.716 -8.290 -15.903 1.00 65.69 91 TRP A O 1
ATOM 780 N N . LYS A 1 92 ? 9.049 -10.420 -16.509 1.00 65.62 92 LYS A N 1
ATOM 781 C CA . LYS A 1 92 ? 10.416 -10.219 -17.021 1.00 65.62 92 LYS A CA 1
ATOM 782 C C . LYS A 1 92 ? 10.518 -9.227 -18.174 1.00 65.62 92 LYS A C 1
ATOM 784 O O . LYS A 1 92 ? 11.513 -8.517 -18.276 1.00 65.62 92 LYS A O 1
ATOM 789 N N . SER A 1 93 ? 9.523 -9.191 -19.058 1.00 67.56 93 SER A N 1
ATOM 790 C CA . SER A 1 93 ? 9.521 -8.292 -20.217 1.00 67.56 93 SER A CA 1
ATOM 791 C C . SER A 1 93 ? 9.237 -6.825 -19.869 1.00 67.56 93 SER A C 1
ATOM 793 O O . SER A 1 93 ? 9.583 -5.957 -20.668 1.00 67.56 93 SER A O 1
ATOM 795 N N . ILE A 1 94 ? 8.629 -6.543 -18.704 1.00 60.72 94 ILE A N 1
ATOM 796 C CA . ILE A 1 94 ? 8.207 -5.184 -18.304 1.00 60.72 94 ILE A CA 1
ATOM 797 C C . ILE A 1 94 ? 8.844 -4.673 -17.001 1.00 60.72 94 ILE A C 1
ATOM 799 O O . ILE A 1 94 ? 8.961 -3.464 -16.824 1.00 60.72 94 ILE A O 1
ATOM 803 N N . SER A 1 95 ? 9.264 -5.556 -16.088 1.00 57.22 95 SER A N 1
ATOM 804 C CA . SER A 1 95 ? 9.820 -5.189 -14.780 1.00 57.22 95 SER A CA 1
ATOM 805 C C . SER A 1 95 ? 11.343 -5.306 -14.755 1.00 57.22 95 SER A C 1
ATOM 807 O O . SER A 1 95 ? 11.911 -6.392 -14.903 1.00 57.22 95 SER A O 1
ATOM 809 N N . ASN A 1 96 ? 12.008 -4.182 -14.475 1.00 55.56 96 ASN A N 1
ATOM 810 C CA . ASN A 1 96 ? 13.459 -4.117 -14.273 1.00 55.56 96 ASN A CA 1
ATOM 811 C C . ASN A 1 96 ? 13.932 -4.971 -13.078 1.00 55.56 96 ASN A C 1
ATOM 813 O O . ASN A 1 96 ? 15.062 -5.464 -13.076 1.00 55.56 96 ASN A O 1
ATOM 817 N N . ASP A 1 97 ? 13.066 -5.194 -12.085 1.00 47.81 97 ASP A N 1
ATOM 818 C CA . ASP A 1 97 ? 13.393 -5.916 -10.848 1.00 47.81 97 ASP A CA 1
ATOM 819 C C . ASP A 1 97 ? 13.622 -7.414 -11.089 1.00 47.81 97 ASP A C 1
ATOM 821 O O . ASP A 1 97 ? 14.339 -8.074 -10.334 1.00 47.81 97 ASP A O 1
ATOM 825 N N . SER A 1 98 ? 13.091 -7.942 -12.195 1.00 56.22 98 SER A N 1
ATOM 826 C CA . SER A 1 98 ? 13.292 -9.326 -12.639 1.00 56.22 98 SER A CA 1
ATOM 827 C C . SER A 1 98 ? 14.754 -9.691 -12.940 1.00 56.22 98 SER A C 1
ATOM 829 O O . SER A 1 98 ? 15.098 -10.872 -13.011 1.00 56.22 98 SER A O 1
ATOM 831 N N . VAL A 1 99 ? 15.625 -8.683 -13.073 1.00 52.88 99 VAL A N 1
ATOM 832 C CA . VAL A 1 99 ? 17.081 -8.815 -13.243 1.00 52.88 99 VAL A CA 1
ATOM 833 C C . VAL A 1 99 ? 17.818 -8.865 -11.892 1.00 52.88 99 VAL A C 1
ATOM 835 O O . VAL A 1 99 ? 18.979 -9.264 -11.836 1.00 52.88 99 VAL A O 1
ATOM 838 N N . LEU A 1 100 ? 17.166 -8.459 -10.796 1.00 45.84 100 LEU A N 1
ATOM 839 C CA . LEU A 1 100 ? 17.787 -8.218 -9.485 1.00 45.84 100 LEU A CA 1
ATOM 840 C C . LEU A 1 100 ? 17.305 -9.168 -8.373 1.00 45.84 100 LEU A C 1
ATOM 842 O O . LEU A 1 100 ? 17.875 -9.156 -7.281 1.00 45.84 100 LEU A O 1
ATOM 846 N N . ILE A 1 101 ? 16.287 -9.993 -8.635 1.00 46.78 101 ILE A N 1
ATOM 847 C CA . ILE A 1 101 ? 15.741 -10.974 -7.686 1.00 46.78 101 ILE A CA 1
ATOM 848 C C . ILE A 1 101 ? 16.144 -12.393 -8.119 1.00 46.78 101 ILE A C 1
ATOM 850 O O . ILE A 1 101 ? 15.548 -12.979 -9.023 1.00 46.78 101 ILE A O 1
ATOM 854 N N . GLU A 1 102 ? 17.135 -12.983 -7.443 1.00 41.22 102 GLU A N 1
ATOM 855 C CA . GLU A 1 102 ? 17.473 -14.401 -7.622 1.00 41.22 102 GLU A CA 1
ATOM 856 C C . GLU A 1 102 ? 16.450 -15.304 -6.909 1.00 41.22 102 GLU A C 1
ATOM 858 O O . GLU A 1 102 ? 16.540 -15.578 -5.713 1.00 41.22 102 GLU A O 1
ATOM 863 N N . GLY A 1 103 ? 15.468 -15.787 -7.671 1.00 43.34 103 GLY A N 1
ATOM 864 C CA . GLY A 1 103 ? 14.483 -16.777 -7.236 1.00 43.34 103 GLY A CA 1
ATOM 865 C C . GLY A 1 103 ? 13.647 -17.265 -8.420 1.00 43.34 103 GLY A C 1
ATOM 866 O O . GLY A 1 103 ? 13.002 -16.471 -9.100 1.00 43.34 103 GLY A O 1
ATOM 867 N N . LEU A 1 104 ? 13.676 -18.569 -8.711 1.00 43.53 104 LEU A N 1
ATOM 868 C CA . LEU A 1 104 ? 12.908 -19.149 -9.823 1.00 43.53 104 LEU A CA 1
ATOM 869 C C . LEU A 1 104 ? 11.419 -19.319 -9.451 1.00 43.53 104 LEU A C 1
ATOM 871 O O . LEU A 1 104 ? 11.119 -19.648 -8.303 1.00 43.53 104 LEU A O 1
ATOM 875 N N . PRO A 1 105 ? 10.480 -19.194 -10.413 1.00 42.00 105 PRO A N 1
ATOM 876 C CA . PRO A 1 105 ? 9.038 -19.061 -10.150 1.00 42.00 105 PRO A CA 1
ATOM 877 C C . PRO A 1 105 ? 8.356 -20.316 -9.577 1.00 42.00 105 PRO A C 1
ATOM 879 O O . PRO A 1 105 ? 7.185 -20.272 -9.210 1.00 42.00 105 PRO A O 1
ATOM 882 N N . ARG A 1 106 ? 9.080 -21.435 -9.436 1.00 45.56 106 ARG A N 1
ATOM 883 C CA . ARG A 1 106 ? 8.564 -22.734 -8.957 1.00 45.56 106 ARG A CA 1
ATOM 884 C C . ARG A 1 106 ? 8.081 -22.756 -7.503 1.00 45.56 106 ARG A C 1
ATOM 886 O O . ARG A 1 106 ? 7.664 -23.810 -7.034 1.00 45.56 106 ARG A O 1
ATOM 893 N N . LEU A 1 107 ? 8.173 -21.639 -6.787 1.00 50.12 107 LEU A N 1
ATOM 894 C CA . LEU A 1 107 ? 7.753 -21.528 -5.395 1.00 50.12 107 LEU A CA 1
ATOM 895 C C . LEU A 1 107 ? 6.617 -20.528 -5.166 1.00 50.12 107 LEU A C 1
ATOM 897 O O . LEU A 1 107 ? 6.228 -20.404 -4.018 1.00 50.12 107 LEU A O 1
ATOM 901 N N . VAL A 1 108 ? 6.040 -19.855 -6.173 1.00 51.47 108 VAL A N 1
ATOM 902 C CA . VAL A 1 108 ? 5.023 -18.802 -5.921 1.00 51.47 108 VAL A CA 1
ATOM 903 C C . VAL A 1 108 ? 3.815 -19.326 -5.128 1.00 51.47 108 VAL A C 1
ATOM 905 O O . VAL A 1 108 ? 3.475 -18.744 -4.104 1.00 51.47 108 VAL A O 1
ATOM 908 N N . GLU A 1 109 ? 3.248 -20.488 -5.471 1.00 55.34 109 GLU A N 1
ATOM 909 C CA . GLU A 1 109 ? 2.181 -21.110 -4.659 1.00 55.34 109 GLU A CA 1
ATOM 910 C C . GLU A 1 109 ? 2.637 -21.467 -3.232 1.00 55.34 109 GLU A C 1
ATOM 912 O O . GLU A 1 109 ? 1.867 -21.354 -2.280 1.00 55.34 109 GLU A O 1
ATOM 917 N N . THR A 1 110 ? 3.896 -21.887 -3.068 1.00 57.19 110 THR A N 1
ATOM 918 C CA . THR A 1 110 ? 4.475 -22.259 -1.764 1.00 57.19 110 THR A CA 1
ATOM 919 C C . THR A 1 110 ? 4.747 -21.022 -0.909 1.00 57.19 110 THR A C 1
ATOM 921 O O . THR A 1 110 ? 4.422 -21.009 0.272 1.00 57.19 110 THR A O 1
ATOM 924 N N . MET A 1 111 ? 5.276 -19.958 -1.512 1.00 58.72 111 MET A N 1
ATOM 925 C CA . MET A 1 111 ? 5.512 -18.658 -0.895 1.00 58.72 111 MET A CA 1
ATOM 926 C C . MET A 1 111 ? 4.188 -18.009 -0.506 1.00 58.72 111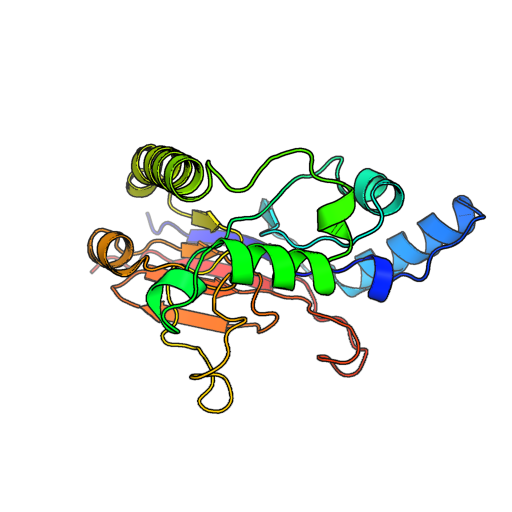 MET A C 1
ATOM 928 O O . MET A 1 111 ? 4.053 -17.602 0.640 1.00 58.72 111 MET A O 1
ATOM 932 N N . TYR A 1 112 ? 3.182 -18.008 -1.384 1.00 63.69 112 TYR A N 1
ATOM 933 C CA . TYR A 1 112 ? 1.835 -17.571 -1.032 1.00 63.69 112 TYR A CA 1
ATOM 934 C C . TYR A 1 112 ? 1.247 -18.410 0.107 1.00 63.69 112 TYR A C 1
ATOM 936 O O . TYR A 1 112 ? 0.740 -17.847 1.072 1.00 63.69 112 TYR A O 1
ATOM 944 N N . ALA A 1 113 ? 1.350 -19.743 0.067 1.00 65.44 113 ALA A N 1
ATOM 945 C CA . ALA A 1 113 ? 0.864 -20.596 1.153 1.00 65.44 113 ALA A CA 1
ATOM 946 C C . ALA A 1 113 ? 1.588 -20.319 2.484 1.00 65.44 113 ALA A C 1
ATOM 948 O O . ALA A 1 113 ? 0.951 -20.286 3.541 1.00 65.44 113 ALA A O 1
ATOM 949 N N . GLU A 1 114 ? 2.898 -20.068 2.452 1.00 66.50 114 GLU A N 1
ATOM 950 C CA . GLU A 1 114 ? 3.680 -19.674 3.619 1.00 66.50 114 GLU A CA 1
ATOM 951 C C . GLU A 1 114 ? 3.324 -18.271 4.129 1.00 66.50 114 GLU A C 1
ATOM 953 O O . GLU A 1 114 ? 3.112 -18.114 5.328 1.00 66.50 114 GLU A O 1
ATOM 958 N N . GLU A 1 115 ? 3.262 -17.250 3.271 1.00 64.69 115 GLU A N 1
ATOM 959 C CA . GLU A 1 115 ? 2.928 -15.867 3.645 1.00 64.69 115 GLU A CA 1
ATOM 960 C C . GLU A 1 115 ? 1.469 -15.744 4.092 1.00 64.69 115 GLU A C 1
ATOM 962 O O . GLU A 1 115 ? 1.198 -15.121 5.116 1.00 64.69 115 GLU A O 1
ATOM 967 N N . LEU A 1 116 ? 0.534 -16.450 3.452 1.00 71.44 116 LEU A N 1
ATOM 968 C CA . LEU A 1 116 ? -0.842 -16.596 3.926 1.00 71.44 116 LEU A CA 1
ATOM 969 C C . LEU A 1 116 ? -0.902 -17.311 5.284 1.00 71.44 116 LEU A C 1
ATOM 971 O O . LEU A 1 116 ? -1.749 -16.975 6.109 1.00 71.44 116 LEU A O 1
ATOM 975 N N . THR A 1 117 ? -0.010 -18.269 5.554 1.00 74.06 117 THR A N 1
ATOM 976 C CA . THR A 1 117 ? 0.091 -18.929 6.868 1.00 74.06 117 THR A CA 1
ATOM 977 C C . THR A 1 117 ? 0.680 -17.986 7.923 1.00 74.06 117 THR A C 1
ATOM 979 O O . THR A 1 117 ? 0.109 -17.851 9.006 1.00 74.06 117 THR A O 1
ATOM 982 N N . LYS A 1 118 ? 1.768 -17.270 7.606 1.00 72.69 118 LYS A N 1
ATOM 983 C CA . LYS A 1 118 ? 2.377 -16.227 8.453 1.00 72.69 118 LYS A CA 1
ATOM 984 C C . LYS A 1 118 ? 1.344 -15.137 8.785 1.00 72.69 118 LYS A C 1
ATOM 986 O O . LYS A 1 118 ? 1.201 -14.775 9.951 1.00 72.69 118 LYS A O 1
ATOM 991 N N . LEU A 1 119 ? 0.555 -14.709 7.796 1.00 74.00 119 LEU A N 1
ATOM 992 C CA . LEU A 1 119 ? -0.552 -13.761 7.927 1.00 74.00 119 LEU A CA 1
ATOM 993 C C . LEU A 1 119 ? -1.683 -14.323 8.806 1.00 74.00 119 LEU A C 1
ATOM 995 O O . LEU A 1 119 ? -2.010 -13.721 9.827 1.00 74.00 119 LEU A O 1
ATOM 999 N N . LYS A 1 120 ? -2.241 -15.502 8.491 1.00 79.25 120 LYS A N 1
ATOM 1000 C CA . LYS A 1 120 ? -3.306 -16.156 9.288 1.00 79.25 120 LYS A CA 1
ATOM 1001 C C . LYS A 1 120 ? -2.919 -16.332 10.762 1.00 79.25 120 LYS A C 1
ATOM 1003 O O . LYS A 1 120 ? -3.756 -16.109 11.634 1.00 79.25 120 LYS A O 1
ATOM 1008 N N . ASN A 1 121 ? -1.651 -16.633 11.047 1.00 80.50 121 ASN A N 1
ATOM 1009 C CA . ASN A 1 121 ? -1.114 -16.749 12.407 1.00 80.50 121 ASN A CA 1
ATOM 1010 C C . ASN A 1 121 ? -1.070 -15.420 13.194 1.00 80.50 121 ASN A C 1
ATOM 1012 O O . ASN A 1 121 ? -0.853 -15.445 14.408 1.00 80.50 121 ASN A O 1
ATOM 1016 N N . VAL A 1 122 ? -1.266 -14.262 12.547 1.00 79.44 122 VAL A N 1
ATOM 1017 C CA . VAL A 1 122 ? -1.307 -12.945 13.211 1.00 79.44 122 VAL A CA 1
ATOM 1018 C C . VAL A 1 122 ? -2.631 -12.192 13.052 1.00 79.44 122 VAL A C 1
ATOM 1020 O O . VAL A 1 122 ? -2.970 -11.421 13.944 1.00 79.44 122 VAL A O 1
ATOM 1023 N N . LEU A 1 123 ? -3.415 -12.449 11.997 1.00 82.44 123 LEU A N 1
ATOM 1024 C CA . LEU A 1 123 ? -4.637 -11.699 11.654 1.00 82.44 123 LEU A CA 1
ATOM 1025 C C . LEU A 1 123 ? -5.578 -11.430 12.840 1.00 82.44 123 LEU A C 1
ATOM 1027 O O . LEU A 1 123 ? -5.972 -10.290 13.062 1.00 82.44 123 LEU A O 1
ATOM 1031 N N . HIS A 1 124 ? -5.917 -12.451 13.633 1.00 80.75 124 HIS A N 1
ATOM 1032 C CA . HIS A 1 124 ? -6.881 -12.301 14.733 1.00 80.75 124 HIS A CA 1
ATOM 1033 C C . HIS A 1 124 ? -6.396 -11.399 15.884 1.00 80.75 124 HIS A C 1
ATOM 1035 O O . HIS A 1 124 ? -7.226 -10.860 16.616 1.00 80.75 124 HIS A O 1
ATOM 1041 N N . ARG A 1 125 ? -5.076 -11.216 16.043 1.00 83.31 125 ARG A N 1
ATOM 1042 C CA . ARG A 1 125 ? -4.459 -10.366 17.082 1.00 83.31 125 ARG A CA 1
ATOM 1043 C C . ARG A 1 125 ? -3.950 -9.016 16.561 1.00 83.31 125 ARG A C 1
ATOM 1045 O O . ARG A 1 125 ? -3.448 -8.228 17.352 1.00 83.31 125 ARG A O 1
ATOM 1052 N N . SER A 1 126 ? -4.039 -8.769 15.256 1.00 84.38 126 SER A N 1
ATOM 1053 C CA . SER A 1 126 ? -3.690 -7.489 14.636 1.00 84.38 126 SER A CA 1
ATOM 1054 C C . SER A 1 126 ? -4.921 -6.593 14.563 1.00 84.38 126 SER A C 1
ATOM 1056 O O . SER A 1 126 ? -5.986 -7.056 14.162 1.00 84.38 126 SER A O 1
ATOM 1058 N N . ASP A 1 127 ? -4.793 -5.316 14.922 1.00 86.38 127 ASP A N 1
ATOM 1059 C CA . ASP A 1 127 ? -5.863 -4.314 14.762 1.00 86.38 127 ASP A CA 1
ATOM 1060 C C . ASP A 1 127 ? -5.706 -3.492 13.475 1.00 86.38 127 ASP A C 1
ATOM 1062 O O . ASP A 1 127 ? -6.691 -3.165 12.809 1.00 86.38 127 ASP A O 1
ATOM 1066 N N . VAL A 1 128 ? -4.448 -3.267 13.083 1.00 88.75 128 VAL A N 1
ATOM 1067 C CA . VAL A 1 128 ? -4.037 -2.811 11.753 1.00 88.75 128 VAL A CA 1
ATOM 1068 C C . VAL A 1 128 ? -3.302 -3.958 11.064 1.00 88.75 128 VAL A C 1
ATOM 1070 O O . VAL A 1 128 ? -2.389 -4.560 11.634 1.00 88.75 128 VAL A O 1
ATOM 1073 N N . ILE A 1 129 ? -3.711 -4.268 9.841 1.00 89.62 129 ILE A N 1
ATOM 1074 C CA . ILE A 1 129 ? -3.110 -5.265 8.956 1.00 89.62 129 ILE A CA 1
ATOM 1075 C C . ILE A 1 129 ? -2.468 -4.502 7.799 1.00 89.62 129 ILE A C 1
ATOM 1077 O O . ILE A 1 129 ? -3.044 -3.536 7.305 1.00 89.62 129 ILE A O 1
ATOM 1081 N N . VAL A 1 130 ? -1.273 -4.910 7.376 1.00 87.25 130 VAL A N 1
ATOM 1082 C CA . VAL A 1 130 ? -0.542 -4.257 6.284 1.00 87.25 130 VAL A CA 1
ATOM 1083 C C . VAL A 1 130 ? -0.050 -5.332 5.328 1.00 87.25 130 VAL A C 1
ATOM 1085 O O . VAL A 1 130 ? 0.740 -6.193 5.711 1.00 87.25 130 VAL A O 1
ATOM 1088 N N . THR A 1 131 ? -0.514 -5.273 4.087 1.00 82.31 131 THR A N 1
ATOM 1089 C CA . THR A 1 131 ? 0.020 -6.037 2.954 1.00 82.31 131 THR A CA 1
ATOM 1090 C C . THR A 1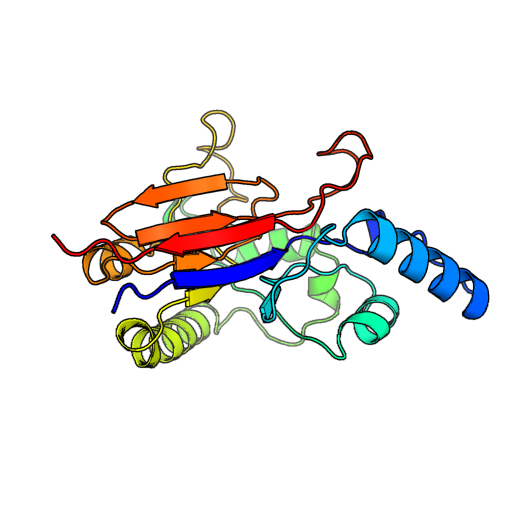 131 ? 0.238 -5.058 1.816 1.00 82.31 131 THR A C 1
ATOM 1092 O O . THR A 1 131 ? -0.465 -4.063 1.732 1.00 82.31 131 THR A O 1
ATOM 1095 N N . HIS A 1 132 ? 1.198 -5.299 0.929 1.00 84.44 132 HIS A N 1
ATOM 1096 C CA . HIS A 1 132 ? 1.343 -4.423 -0.234 1.00 84.44 132 HIS A CA 1
ATOM 1097 C C . HIS A 1 132 ? 0.163 -4.600 -1.214 1.00 84.44 132 HIS A C 1
ATOM 1099 O O . HIS A 1 132 ? -0.466 -3.634 -1.629 1.00 84.44 132 HIS A O 1
ATOM 1105 N N . ILE A 1 133 ? -0.204 -5.856 -1.476 1.00 82.25 133 ILE A N 1
ATOM 1106 C CA . ILE A 1 133 ? -1.307 -6.281 -2.349 1.00 82.25 133 ILE A CA 1
ATOM 1107 C C . ILE A 1 133 ? -2.649 -6.184 -1.603 1.00 82.25 133 ILE A C 1
ATOM 1109 O O . ILE A 1 133 ? -2.714 -6.519 -0.414 1.00 82.25 133 ILE A O 1
ATOM 1113 N N . SER A 1 134 ? -3.726 -5.769 -2.280 1.00 89.06 134 SER A N 1
ATOM 1114 C CA . SER A 1 134 ? -5.068 -5.674 -1.677 1.00 89.06 134 SER A CA 1
ATOM 1115 C C . SER A 1 134 ? -5.754 -7.051 -1.515 1.00 89.06 134 SER A C 1
ATOM 1117 O O . SER A 1 134 ? -5.691 -7.872 -2.436 1.00 89.06 134 SER A O 1
ATOM 1119 N N . PRO A 1 135 ? -6.465 -7.299 -0.391 1.00 90.25 135 PRO A N 1
ATOM 1120 C CA . PRO A 1 135 ? -7.300 -8.489 -0.170 1.00 90.25 135 PRO A CA 1
ATOM 1121 C C . PRO A 1 135 ? -8.663 -8.439 -0.886 1.00 90.25 135 PRO A C 1
ATOM 1123 O O . PRO A 1 135 ? -9.422 -9.408 -0.815 1.00 90.25 135 PRO A O 1
ATOM 1126 N N . ASP A 1 136 ? -9.018 -7.307 -1.499 1.00 91.62 136 ASP A N 1
ATOM 1127 C CA . ASP A 1 136 ? -10.290 -7.098 -2.192 1.00 91.62 136 ASP A CA 1
ATOM 1128 C C . ASP A 1 136 ? -10.080 -6.434 -3.556 1.00 91.62 136 ASP A C 1
ATOM 1130 O O . ASP A 1 136 ? -9.431 -5.391 -3.659 1.00 91.62 136 ASP A O 1
ATOM 1134 N N . TRP A 1 137 ? -10.686 -7.026 -4.585 1.00 89.56 137 TRP A N 1
ATOM 1135 C CA . TRP A 1 137 ? -10.729 -6.520 -5.956 1.00 89.56 137 TRP A CA 1
ATOM 1136 C C . TRP A 1 137 ? -12.089 -5.901 -6.333 1.00 89.56 137 TRP A C 1
ATOM 1138 O O . TRP A 1 137 ? -12.293 -5.535 -7.488 1.00 89.56 137 TRP A O 1
ATOM 1148 N N . SER A 1 138 ? -13.028 -5.720 -5.390 1.00 88.19 138 SER A N 1
ATOM 1149 C CA . SER A 1 138 ? -14.338 -5.084 -5.656 1.00 88.19 138 SER A CA 1
ATOM 1150 C C . SER A 1 138 ? -14.254 -3.627 -6.142 1.00 88.19 138 SER A C 1
ATOM 1152 O O . SER A 1 138 ? -15.266 -3.053 -6.553 1.00 88.19 138 SER A O 1
ATOM 1154 N N . LYS A 1 139 ? -13.057 -3.024 -6.090 1.00 88.19 139 LYS A N 1
ATOM 1155 C CA . LYS A 1 139 ? -12.741 -1.662 -6.548 1.00 88.19 139 LYS A CA 1
ATOM 1156 C C . LYS A 1 139 ? -11.976 -1.587 -7.870 1.00 88.19 139 LYS A C 1
ATOM 1158 O O . LYS A 1 139 ? -11.645 -0.481 -8.287 1.00 88.19 139 LYS A O 1
ATOM 1163 N N . VAL A 1 140 ? -11.719 -2.713 -8.544 1.00 87.19 140 VAL A N 1
ATOM 1164 C CA . VAL A 1 140 ? -11.165 -2.697 -9.910 1.00 87.19 140 VAL A CA 1
ATOM 1165 C C . VAL A 1 140 ? -12.088 -1.865 -10.820 1.00 87.19 140 VAL A C 1
ATOM 1167 O O . VAL A 1 140 ? -13.288 -2.155 -10.882 1.00 87.19 140 VAL A O 1
ATOM 1170 N N . PRO A 1 141 ? -11.583 -0.823 -11.508 1.00 86.19 141 PRO A N 1
ATOM 1171 C CA . PRO A 1 141 ? -12.394 -0.008 -12.405 1.00 86.19 141 PRO A CA 1
ATOM 1172 C C . PRO A 1 141 ? -12.983 -0.822 -13.562 1.00 86.19 141 PRO A C 1
ATOM 1174 O O . PRO A 1 141 ? -12.381 -1.773 -14.052 1.00 86.19 141 PRO A O 1
ATOM 1177 N N . LEU A 1 142 ? -14.159 -0.422 -14.057 1.00 85.44 142 LEU A N 1
ATOM 1178 C CA . LEU A 1 142 ? -14.839 -1.130 -15.155 1.00 85.44 142 LEU A CA 1
ATOM 1179 C C . LEU A 1 142 ? -14.074 -1.083 -16.492 1.00 85.44 142 LEU A C 1
ATOM 1181 O O . LEU A 1 142 ? -14.333 -1.912 -17.360 1.00 85.44 142 LEU A O 1
ATOM 1185 N N . SER A 1 143 ? -13.148 -0.137 -16.660 1.00 86.69 143 SER A N 1
ATOM 1186 C CA . SER A 1 143 ? -12.187 -0.103 -17.771 1.00 86.69 143 SER A CA 1
ATOM 1187 C C . SER A 1 143 ? -11.142 -1.219 -17.675 1.00 86.69 143 SER A C 1
ATOM 1189 O O . SER A 1 143 ? -10.716 -1.748 -18.698 1.00 86.69 143 SER A O 1
ATOM 1191 N N . ASP A 1 144 ? -10.791 -1.607 -16.450 1.00 85.44 144 ASP A N 1
ATOM 1192 C CA . ASP A 1 144 ? -9.612 -2.409 -16.122 1.00 85.44 144 ASP A CA 1
ATOM 1193 C C . ASP A 1 144 ? -10.013 -3.844 -15.731 1.00 85.44 144 ASP A C 1
ATOM 1195 O O . ASP A 1 144 ? -9.163 -4.684 -15.470 1.00 85.44 144 ASP A O 1
ATOM 1199 N N . ILE A 1 145 ? -11.313 -4.161 -15.691 1.00 86.25 145 ILE A N 1
ATOM 1200 C CA . ILE A 1 145 ? -11.857 -5.443 -15.202 1.00 86.25 145 ILE A CA 1
ATOM 1201 C C . ILE A 1 145 ? -11.405 -6.677 -16.005 1.00 86.25 145 ILE A C 1
ATOM 1203 O O . ILE A 1 145 ? -11.492 -7.794 -15.505 1.00 86.25 145 ILE A O 1
ATOM 1207 N N . ASN A 1 146 ? -10.904 -6.475 -17.228 1.00 84.81 146 ASN A N 1
ATOM 1208 C CA . ASN A 1 146 ? -10.319 -7.517 -18.080 1.00 84.81 146 ASN A CA 1
ATOM 1209 C C . ASN A 1 146 ? -8.781 -7.412 -18.181 1.00 84.81 146 ASN A C 1
ATOM 1211 O O . ASN A 1 146 ? -8.187 -8.053 -19.046 1.00 84.81 146 ASN A O 1
ATOM 1215 N N . ASP A 1 147 ? -8.134 -6.569 -17.370 1.00 85.62 147 ASP A N 1
ATOM 1216 C CA . ASP A 1 147 ? -6.682 -6.380 -17.396 1.00 85.62 147 ASP A CA 1
ATOM 1217 C C . ASP A 1 147 ? -5.962 -7.519 -16.659 1.00 85.62 147 ASP A C 1
ATOM 1219 O O . ASP A 1 147 ? -6.256 -7.850 -15.506 1.00 85.62 147 ASP A O 1
ATOM 1223 N N . ILE A 1 148 ? -4.957 -8.072 -17.338 1.00 79.56 148 ILE A N 1
ATOM 1224 C CA . ILE A 1 148 ? -4.030 -9.081 -16.835 1.00 79.56 148 ILE A CA 1
ATOM 1225 C C . ILE A 1 148 ? -2.929 -8.523 -15.925 1.00 79.56 148 ILE A C 1
ATOM 1227 O O . ILE A 1 148 ? -1.993 -9.246 -15.593 1.00 79.56 148 ILE A O 1
ATOM 1231 N N . SER A 1 149 ? -3.052 -7.282 -15.468 1.00 77.25 149 SER A N 1
ATOM 1232 C CA . SER A 1 149 ? -2.125 -6.647 -14.523 1.00 77.25 149 SER A CA 1
ATOM 1233 C C . SER A 1 149 ? -2.665 -6.661 -13.085 1.00 77.25 149 SER A C 1
ATOM 1235 O O . SER A 1 149 ? -1.928 -6.914 -12.131 1.00 77.25 149 SER A O 1
ATOM 1237 N N . ASN A 1 150 ? -3.997 -6.600 -12.925 1.00 81.25 150 ASN A N 1
ATOM 1238 C CA . ASN A 1 150 ? -4.691 -6.919 -11.664 1.00 81.25 150 ASN A CA 1
ATOM 1239 C C . ASN A 1 150 ? -4.263 -8.281 -11.079 1.00 81.25 150 ASN A C 1
ATOM 1241 O O . ASN A 1 150 ? -4.314 -8.488 -9.866 1.00 81.25 150 ASN A O 1
ATOM 1245 N N . SER A 1 151 ? -3.766 -9.156 -11.961 1.00 70.88 151 SER A N 1
ATOM 1246 C CA . SER A 1 151 ? -3.048 -10.415 -11.752 1.00 70.88 151 SER A CA 1
ATOM 1247 C C . SER A 1 151 ? -2.000 -10.469 -10.660 1.00 70.88 151 SER A C 1
ATOM 1249 O O . SER A 1 151 ? -1.639 -11.559 -10.220 1.00 70.88 151 SER A O 1
ATOM 1251 N N . PHE A 1 152 ? -1.490 -9.325 -10.244 1.00 74.00 152 PHE A N 1
ATOM 1252 C CA . PHE A 1 152 ? -0.531 -9.212 -9.156 1.00 74.00 152 PHE A CA 1
ATOM 1253 C C . PHE A 1 152 ? -0.900 -8.069 -8.200 1.00 74.00 152 PHE A C 1
ATOM 1255 O O . PHE A 1 152 ? -0.484 -8.077 -7.047 1.00 74.00 152 PHE A O 1
ATOM 1262 N N . TYR A 1 153 ? -1.804 -7.174 -8.611 1.00 80.69 153 TYR A N 1
ATOM 1263 C CA . TYR A 1 153 ? -2.338 -6.099 -7.772 1.00 80.69 153 TYR A CA 1
ATOM 1264 C C . TYR A 1 153 ? -3.336 -6.568 -6.691 1.00 80.69 153 TYR A C 1
ATOM 1266 O O . TYR A 1 153 ? -3.550 -5.854 -5.706 1.00 80.69 153 TYR A O 1
ATOM 1274 N N . TYR A 1 154 ? -3.915 -7.772 -6.826 1.00 86.44 154 TYR A N 1
ATOM 1275 C CA . TYR A 1 154 ? -4.929 -8.308 -5.904 1.00 86.44 154 TYR A CA 1
ATOM 1276 C C . TYR A 1 154 ? -4.765 -9.797 -5.563 1.00 86.44 154 TYR A C 1
ATOM 1278 O O . TYR A 1 154 ? -4.348 -10.603 -6.397 1.00 86.44 154 TYR A O 1
ATOM 1286 N N . PHE A 1 155 ? -5.216 -10.181 -4.362 1.00 84.75 155 PHE A N 1
ATOM 1287 C CA . PHE A 1 155 ? -5.424 -11.578 -3.956 1.00 84.75 155 PHE A CA 1
ATOM 1288 C C . PHE A 1 155 ? -6.833 -11.792 -3.374 1.00 84.75 155 PHE A C 1
ATOM 1290 O O . PHE A 1 155 ? -7.485 -10.847 -2.934 1.00 84.75 155 PHE A O 1
ATOM 1297 N N . ASN A 1 156 ? -7.318 -13.040 -3.342 1.00 85.56 156 ASN A N 1
ATOM 1298 C CA . ASN A 1 156 ? -8.659 -13.346 -2.827 1.00 85.56 156 ASN A CA 1
ATOM 1299 C C . ASN A 1 156 ? -8.687 -13.397 -1.289 1.00 85.56 156 ASN A C 1
ATOM 1301 O O . ASN A 1 156 ? -8.625 -14.463 -0.675 1.00 85.56 156 ASN A O 1
ATOM 1305 N N . GLY A 1 157 ? -8.788 -12.235 -0.648 1.00 86.75 157 GLY A N 1
ATOM 1306 C CA . GLY A 1 157 ? -8.863 -12.118 0.806 1.00 86.75 157 GLY A CA 1
ATOM 1307 C C . GLY A 1 157 ? -10.261 -12.309 1.400 1.00 86.75 157 GLY A C 1
ATOM 1308 O O . GLY A 1 157 ? -10.399 -12.232 2.620 1.00 86.75 157 GLY A O 1
ATOM 1309 N N . ARG A 1 158 ? -11.306 -12.572 0.599 1.00 86.88 158 ARG A N 1
ATOM 1310 C CA . ARG A 1 158 ? -12.706 -12.514 1.065 1.00 86.88 158 ARG A CA 1
ATOM 1311 C C . ARG A 1 158 ? -13.012 -13.438 2.248 1.00 86.88 158 ARG A C 1
ATOM 1313 O O . ARG A 1 158 ? -13.698 -13.027 3.182 1.00 86.88 158 ARG A O 1
ATOM 1320 N N . GLU A 1 159 ? -12.480 -14.661 2.248 1.00 87.50 159 GLU A N 1
ATOM 1321 C CA . GLU A 1 159 ? -12.645 -15.593 3.374 1.00 87.50 159 GLU A CA 1
ATOM 1322 C C . GLU A 1 159 ? -12.019 -15.036 4.666 1.00 87.50 159 GLU A C 1
ATOM 1324 O O . GLU A 1 159 ? -12.593 -15.182 5.744 1.00 87.50 159 GLU A O 1
ATOM 1329 N N . LEU A 1 160 ? -10.876 -14.348 4.558 1.00 88.94 160 LEU A N 1
ATOM 1330 C CA . LEU A 1 160 ? -10.203 -13.693 5.683 1.00 88.94 160 LEU A CA 1
ATOM 1331 C C . LEU A 1 160 ? -11.046 -12.523 6.194 1.00 88.94 160 LEU A C 1
ATOM 1333 O O . LEU A 1 160 ? -11.332 -12.461 7.385 1.00 88.94 160 LEU A O 1
ATOM 1337 N N . LEU A 1 161 ? -11.485 -11.640 5.291 1.00 90.19 161 LEU A N 1
ATOM 1338 C CA . LEU A 1 161 ? -12.296 -10.466 5.621 1.00 90.19 161 LEU A CA 1
ATOM 1339 C C . LEU A 1 161 ? -13.597 -10.870 6.332 1.00 90.19 161 LEU A C 1
ATOM 1341 O O . LEU A 1 161 ? -13.893 -10.324 7.386 1.00 90.19 161 LEU A O 1
ATOM 1345 N N . SER A 1 162 ? -14.291 -11.909 5.852 1.00 88.31 162 SER A N 1
ATOM 1346 C CA . SER A 1 162 ? -15.511 -12.448 6.487 1.00 88.31 162 SER A CA 1
ATOM 1347 C C . SER A 1 162 ? -15.311 -13.049 7.893 1.00 88.31 162 SER A C 1
ATOM 1349 O O . SER A 1 162 ? -16.282 -13.289 8.610 1.00 88.31 162 SER A O 1
ATOM 1351 N N . LYS A 1 163 ? -14.058 -13.313 8.290 1.00 87.19 163 LYS A N 1
ATOM 1352 C CA . LYS A 1 163 ? -13.655 -13.840 9.609 1.00 87.19 163 LYS A CA 1
ATOM 1353 C C . LYS A 1 163 ? -13.012 -12.775 10.504 1.00 87.19 163 LYS A C 1
ATOM 1355 O O . LYS A 1 163 ? -12.613 -13.074 11.632 1.00 87.19 163 LYS A O 1
ATOM 1360 N N . LEU A 1 164 ? -12.901 -11.550 10.002 1.00 86.75 164 LEU A N 1
ATOM 1361 C CA . LEU A 1 164 ? -12.436 -10.369 10.712 1.00 86.75 164 LEU A CA 1
ATOM 1362 C C . LEU A 1 164 ? -13.623 -9.422 10.928 1.00 86.75 164 LEU A C 1
ATOM 1364 O O . LEU A 1 164 ? -14.684 -9.573 10.334 1.00 86.75 164 LEU A O 1
ATOM 1368 N N . ASN A 1 165 ? -13.467 -8.460 11.832 1.00 81.75 165 ASN A N 1
ATOM 1369 C CA . ASN A 1 165 ? -14.457 -7.414 12.069 1.00 81.75 165 ASN A CA 1
ATOM 1370 C C . ASN A 1 165 ? -13.755 -6.222 12.729 1.00 81.75 165 ASN A C 1
ATOM 1372 O O . ASN A 1 165 ? -12.843 -6.426 13.531 1.00 81.75 165 ASN A O 1
ATOM 1376 N N . LYS A 1 166 ? -14.164 -4.995 12.390 1.00 84.88 166 LYS A N 1
ATOM 1377 C CA . LYS A 1 166 ? -13.629 -3.720 12.906 1.00 84.88 166 LYS A CA 1
ATOM 1378 C C . LYS A 1 166 ? -12.122 -3.494 12.695 1.00 84.88 166 LYS A C 1
ATOM 1380 O O . LYS A 1 166 ? -11.586 -2.528 13.230 1.00 84.88 166 LYS A O 1
ATOM 1385 N N . LYS A 1 167 ? -11.439 -4.322 11.898 1.00 89.62 167 LYS A N 1
ATOM 1386 C CA . LYS A 1 167 ? -10.003 -4.189 11.593 1.00 89.62 167 LYS A CA 1
ATOM 1387 C C . LYS A 1 167 ? -9.750 -3.160 10.496 1.00 89.62 167 LYS A C 1
ATOM 1389 O O . LYS A 1 167 ? -10.604 -2.961 9.630 1.00 89.62 167 LYS A O 1
ATOM 1394 N N . VAL A 1 168 ? -8.565 -2.551 10.511 1.00 93.56 168 VAL A N 1
ATOM 1395 C CA . VAL A 1 168 ? -8.070 -1.716 9.406 1.00 93.56 168 VAL A CA 1
ATOM 1396 C C . VAL A 1 168 ? -7.088 -2.530 8.570 1.00 93.56 168 VAL A C 1
ATOM 1398 O O . VAL A 1 168 ? -6.202 -3.175 9.126 1.00 93.56 168 VAL A O 1
ATOM 1401 N N . TRP A 1 169 ? -7.226 -2.498 7.248 1.00 94.06 169 TRP A N 1
ATOM 1402 C CA . TRP A 1 169 ? -6.326 -3.157 6.307 1.00 94.06 169 TRP A CA 1
ATOM 1403 C C . TRP A 1 169 ? -5.724 -2.126 5.352 1.00 94.06 169 TRP A C 1
ATOM 1405 O O . TRP A 1 169 ? -6.426 -1.525 4.543 1.00 94.06 169 TRP A O 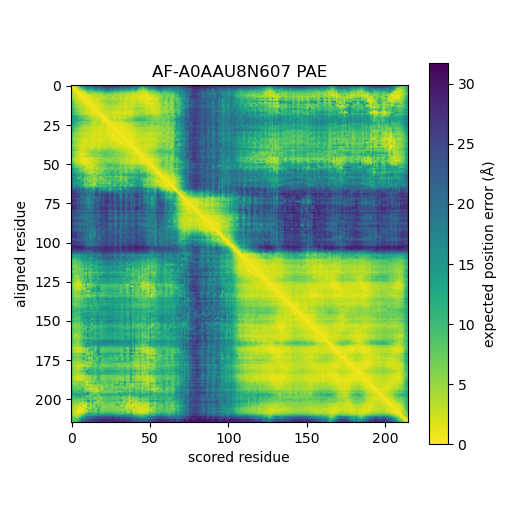1
ATOM 1415 N N . CYS A 1 170 ? -4.416 -1.928 5.452 1.00 93.81 170 CYS A N 1
ATOM 1416 C CA . CYS A 1 170 ? -3.644 -0.996 4.641 1.00 93.81 170 CYS A CA 1
ATOM 1417 C C . CYS A 1 170 ? -3.034 -1.716 3.433 1.00 93.81 170 CYS A C 1
ATOM 1419 O O . CYS A 1 170 ? -2.473 -2.801 3.601 1.00 93.81 170 CYS A O 1
ATOM 1421 N N . SER A 1 171 ? -3.122 -1.107 2.248 1.00 89.69 171 SER A N 1
ATOM 1422 C CA . SER A 1 171 ? -2.565 -1.640 0.994 1.00 89.69 171 SER A CA 1
ATOM 1423 C C . SER A 1 171 ? -2.044 -0.558 0.044 1.00 89.69 171 SER A C 1
ATOM 1425 O O . SER A 1 171 ? -2.295 0.629 0.255 1.00 89.69 171 SER A O 1
ATOM 1427 N N . GLY A 1 172 ? -1.306 -0.992 -0.977 1.00 85.81 172 GLY A N 1
ATOM 1428 C CA . GLY A 1 172 ? -0.756 -0.188 -2.066 1.00 85.81 172 GLY A CA 1
ATOM 1429 C C . GLY A 1 172 ? -1.003 -0.861 -3.421 1.00 85.81 172 GLY A C 1
ATOM 1430 O O . GLY A 1 172 ? -2.100 -1.360 -3.681 1.00 85.81 172 GLY A O 1
ATOM 1431 N N . HIS A 1 173 ? 0.028 -0.880 -4.261 1.00 85.81 173 HIS A N 1
ATOM 1432 C CA . HIS A 1 173 ? 0.196 -1.520 -5.571 1.00 85.81 173 HIS A CA 1
ATOM 1433 C C . HIS A 1 173 ? -0.717 -1.022 -6.705 1.00 85.81 173 HIS A C 1
ATOM 1435 O O . HIS A 1 173 ? -0.274 -0.853 -7.833 1.00 85.81 173 HIS A O 1
ATOM 1441 N N . VAL A 1 174 ? -1.989 -0.727 -6.423 1.00 87.06 174 VAL A N 1
ATOM 1442 C CA . VAL A 1 174 ? -2.995 -0.326 -7.431 1.00 87.06 174 VAL A CA 1
ATOM 1443 C C . VAL A 1 174 ? -2.940 1.157 -7.822 1.00 87.06 174 VAL A C 1
ATOM 1445 O O . VAL A 1 174 ? -3.801 1.618 -8.567 1.00 87.06 174 VAL A O 1
ATOM 1448 N N . HIS A 1 175 ? -2.002 1.926 -7.258 1.00 90.25 175 HIS A N 1
ATOM 1449 C CA . HIS A 1 175 ? -1.766 3.365 -7.484 1.00 90.25 175 HIS A CA 1
ATOM 1450 C C . HIS A 1 175 ? -2.956 4.318 -7.214 1.00 90.25 175 HIS A C 1
ATOM 1452 O O . HIS A 1 175 ? -2.849 5.540 -7.365 1.00 90.25 175 HIS A O 1
ATOM 1458 N N . ARG A 1 176 ? -4.094 3.802 -6.735 1.00 88.06 176 ARG A N 1
ATOM 1459 C CA . ARG A 1 176 ? -5.315 4.565 -6.444 1.00 88.06 176 ARG A CA 1
ATOM 1460 C C . ARG A 1 176 ? -5.561 4.684 -4.948 1.00 88.06 176 ARG A C 1
ATOM 1462 O O . ARG A 1 176 ? -5.679 3.688 -4.243 1.00 88.06 176 ARG A O 1
ATOM 1469 N N . ARG A 1 177 ? -5.738 5.921 -4.477 1.00 91.44 177 ARG A N 1
ATOM 1470 C CA . ARG A 1 177 ? -6.161 6.185 -3.096 1.00 91.44 177 ARG A CA 1
ATOM 1471 C C . ARG A 1 177 ? -7.632 5.853 -2.902 1.00 91.44 177 ARG A C 1
ATOM 1473 O O . ARG A 1 177 ? -8.495 6.467 -3.526 1.00 91.44 177 ARG A O 1
ATOM 1480 N N . GLU A 1 178 ? -7.894 4.924 -1.997 1.00 93.25 178 GLU A N 1
ATOM 1481 C CA . GLU A 1 178 ? -9.212 4.359 -1.722 1.00 93.25 178 GLU A CA 1
ATOM 1482 C C . GLU A 1 178 ? -9.381 4.224 -0.197 1.00 93.25 178 GLU A C 1
ATOM 1484 O O . GLU A 1 178 ? -8.435 3.876 0.503 1.00 93.25 178 GLU A O 1
ATOM 1489 N N . ASP A 1 179 ? -10.568 4.512 0.337 1.00 94.56 179 ASP A N 1
ATOM 1490 C CA . ASP A 1 179 ? -10.900 4.343 1.761 1.00 94.56 179 ASP A CA 1
ATOM 1491 C C . ASP A 1 179 ? -12.366 3.903 1.857 1.00 94.56 179 ASP A C 1
ATOM 1493 O O . ASP A 1 179 ? -13.271 4.633 1.445 1.00 94.56 179 ASP A O 1
ATOM 1497 N N . TYR A 1 180 ? -12.603 2.660 2.279 1.00 94.56 180 TYR 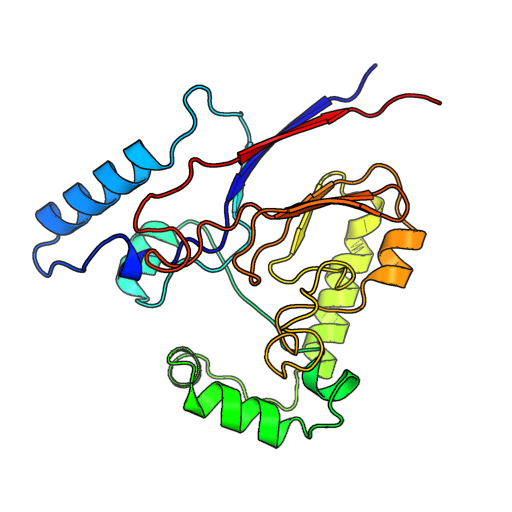A N 1
ATOM 1498 C CA . TYR A 1 180 ? -13.926 2.034 2.245 1.00 94.56 180 TYR A CA 1
ATOM 1499 C C . TYR A 1 180 ? -14.071 0.914 3.279 1.00 94.56 180 TYR A C 1
ATOM 1501 O O . TYR A 1 180 ? -13.102 0.462 3.880 1.00 94.56 180 TYR A O 1
ATOM 1509 N N . ILE A 1 181 ? -15.306 0.451 3.491 1.00 92.62 181 ILE A N 1
ATOM 1510 C CA . ILE A 1 181 ? -15.621 -0.656 4.403 1.00 92.62 181 ILE A CA 1
ATOM 1511 C C . ILE A 1 181 ? -16.199 -1.831 3.606 1.00 92.62 181 ILE A C 1
ATOM 1513 O O . ILE A 1 181 ? -17.085 -1.636 2.773 1.00 92.62 181 ILE A O 1
ATOM 1517 N N . ILE A 1 182 ? -15.714 -3.044 3.879 1.00 91.75 182 ILE A N 1
ATOM 1518 C CA . ILE A 1 182 ? -16.196 -4.312 3.311 1.00 91.75 182 ILE A CA 1
ATOM 1519 C C . ILE A 1 182 ? -16.071 -5.437 4.355 1.00 91.75 182 ILE A C 1
ATOM 1521 O O . ILE A 1 182 ? -15.103 -5.481 5.110 1.00 91.75 182 ILE A O 1
ATOM 1525 N N . GLU A 1 183 ? -17.093 -6.298 4.461 1.00 89.75 183 GLU A N 1
ATOM 1526 C CA . GLU A 1 183 ? -17.240 -7.343 5.503 1.00 89.75 183 GLU A CA 1
ATOM 1527 C C . GLU A 1 183 ? -16.947 -6.841 6.950 1.00 89.75 183 GLU A C 1
ATOM 1529 O O . GLU A 1 183 ? -16.464 -7.575 7.805 1.00 89.75 183 GLU A O 1
ATOM 1534 N N . GLY A 1 184 ? -17.207 -5.557 7.245 1.00 88.12 184 GLY A N 1
ATOM 1535 C CA . GLY A 1 184 ? -16.947 -4.940 8.558 1.00 88.12 184 GLY A CA 1
ATOM 1536 C C . GLY A 1 184 ? -15.493 -4.517 8.824 1.00 88.12 184 GLY A C 1
ATOM 1537 O O . GLY A 1 184 ? -15.216 -3.940 9.877 1.00 88.12 184 GLY A O 1
ATOM 1538 N N . CYS A 1 185 ? -14.571 -4.750 7.887 1.00 91.75 185 CYS A N 1
ATOM 1539 C CA . CYS A 1 185 ? -13.209 -4.212 7.912 1.00 91.75 185 CYS A CA 1
ATOM 1540 C C . CYS A 1 185 ? -13.112 -2.930 7.077 1.00 91.75 185 CYS A C 1
ATOM 1542 O O . CYS A 1 185 ? -13.788 -2.796 6.058 1.00 91.75 185 CYS A O 1
ATOM 1544 N N . ARG A 1 186 ? -12.252 -1.995 7.489 1.00 95.00 186 ARG A N 1
ATOM 1545 C CA . ARG A 1 186 ? -11.922 -0.791 6.717 1.00 95.00 186 ARG A CA 1
ATOM 1546 C C . ARG A 1 186 ? -10.675 -1.051 5.883 1.00 95.00 186 ARG A C 1
ATOM 1548 O O . ARG A 1 186 ? -9.616 -1.303 6.449 1.00 95.00 186 ARG A O 1
ATOM 1555 N N . LEU A 1 187 ? -10.791 -0.973 4.565 1.00 95.38 187 LEU A N 1
ATOM 1556 C CA . LEU A 1 187 ? -9.671 -1.079 3.636 1.00 95.38 187 LEU A CA 1
ATOM 1557 C C . LEU A 1 187 ? -9.234 0.329 3.239 1.00 95.38 187 LEU A C 1
ATOM 1559 O O . LEU A 1 187 ? -10.066 1.161 2.874 1.00 95.38 187 LEU A O 1
ATOM 1563 N N . VAL A 1 188 ? -7.932 0.587 3.336 1.00 95.94 188 VAL A N 1
ATOM 1564 C CA . VAL A 1 188 ? -7.322 1.884 3.043 1.00 95.94 188 VAL A CA 1
ATOM 1565 C C . VAL A 1 188 ? -6.130 1.687 2.116 1.00 95.94 188 VAL A C 1
ATOM 1567 O O . VAL A 1 188 ? -5.243 0.873 2.380 1.00 95.94 188 VAL A O 1
ATOM 1570 N N . ASN A 1 189 ? -6.086 2.474 1.050 1.00 93.44 189 ASN A N 1
ATOM 1571 C CA . ASN A 1 189 ? -4.936 2.633 0.181 1.00 93.44 189 ASN A CA 1
ATOM 1572 C C . ASN A 1 189 ? -4.541 4.119 0.139 1.00 93.44 189 ASN A C 1
ATOM 1574 O O . ASN A 1 189 ? -5.381 4.996 -0.082 1.00 93.44 189 ASN A O 1
ATOM 1578 N N . ALA A 1 190 ? -3.253 4.401 0.352 1.00 92.38 190 ALA A N 1
ATOM 1579 C CA . ALA A 1 190 ? -2.696 5.754 0.359 1.00 92.38 190 ALA A CA 1
ATOM 1580 C C . ALA A 1 190 ? -1.590 5.972 -0.692 1.00 92.38 190 ALA A C 1
ATOM 1582 O O . ALA A 1 190 ? -0.753 6.862 -0.506 1.00 92.38 190 ALA A O 1
ATOM 1583 N N . SER A 1 191 ? -1.632 5.208 -1.793 1.00 89.56 191 SER A N 1
ATOM 1584 C CA . SER A 1 191 ? -0.742 5.302 -2.960 1.00 89.56 191 SER A CA 1
ATOM 1585 C C . SER A 1 191 ? -0.359 6.742 -3.261 1.00 89.56 191 SER A C 1
ATOM 1587 O O . SER A 1 191 ? -1.237 7.606 -3.381 1.00 89.56 191 SER A O 1
ATOM 1589 N N . LEU A 1 192 ? 0.929 7.027 -3.414 1.00 87.88 192 LEU A N 1
ATOM 1590 C CA . LEU A 1 192 ? 1.339 8.249 -4.093 1.00 87.88 192 LEU A CA 1
ATOM 1591 C C . LEU A 1 192 ? 1.171 8.095 -5.614 1.00 87.88 192 LEU A C 1
ATOM 1593 O O . LEU A 1 192 ? 0.659 9.020 -6.241 1.00 87.88 192 LEU A O 1
ATOM 1597 N N . GLY A 1 193 ? 1.511 6.920 -6.153 1.00 85.81 193 GLY A N 1
ATOM 1598 C CA . GLY A 1 193 ? 1.495 6.603 -7.581 1.00 85.81 193 GLY A CA 1
ATOM 1599 C C . GLY A 1 193 ? 2.658 7.254 -8.332 1.00 85.81 193 GLY A C 1
ATOM 1600 O O . GLY A 1 193 ? 3.527 7.907 -7.742 1.00 85.81 193 GLY A O 1
ATOM 1601 N N . TYR A 1 194 ? 2.667 7.109 -9.652 1.00 85.38 194 TYR A N 1
ATOM 1602 C CA . TYR A 1 194 ? 3.584 7.839 -10.520 1.00 85.38 194 TYR A CA 1
ATOM 1603 C C . TYR A 1 194 ? 3.179 9.326 -10.648 1.00 85.38 194 TYR A C 1
ATOM 1605 O O . TYR A 1 194 ? 2.021 9.699 -10.401 1.00 85.38 194 TYR A O 1
ATOM 1613 N N . PRO A 1 195 ? 4.119 10.222 -11.015 1.00 84.38 195 PRO A N 1
ATOM 1614 C CA . PRO A 1 195 ? 3.834 11.648 -11.144 1.00 84.38 195 PRO A CA 1
ATOM 1615 C C . PRO A 1 195 ? 2.777 11.968 -12.202 1.00 84.38 195 PRO A C 1
ATOM 1617 O O . PRO A 1 195 ? 1.900 12.790 -11.956 1.00 84.38 195 PRO A O 1
ATOM 1620 N N . ASP A 1 196 ? 2.829 11.334 -13.369 1.00 86.12 196 ASP A N 1
ATOM 1621 C CA . ASP A 1 196 ? 1.926 11.573 -14.497 1.00 86.12 196 ASP A CA 1
ATOM 1622 C C . ASP A 1 196 ? 0.482 11.131 -14.213 1.00 86.12 196 ASP A C 1
ATOM 1624 O O . ASP A 1 196 ? -0.440 11.908 -14.470 1.00 86.12 196 ASP A O 1
ATOM 1628 N N . GLU A 1 197 ? 0.289 9.988 -13.547 1.00 83.25 197 GLU A N 1
ATOM 1629 C CA . GLU A 1 197 ? -1.003 9.543 -12.983 1.00 83.25 197 GLU A CA 1
ATOM 1630 C C . GLU A 1 197 ? -1.654 10.592 -12.054 1.00 83.25 197 GLU A C 1
ATOM 1632 O O . GLU A 1 197 ? -2.873 10.621 -11.869 1.00 83.25 197 GLU A O 1
ATOM 1637 N N . ASN A 1 198 ? -0.841 11.474 -11.461 1.00 79.56 198 ASN A N 1
ATOM 1638 C CA . ASN A 1 198 ? -1.239 12.445 -10.441 1.00 79.56 198 ASN A CA 1
ATOM 1639 C C . ASN A 1 198 ? -1.013 13.910 -10.868 1.00 79.56 198 ASN A C 1
ATOM 1641 O O . ASN A 1 198 ? -0.998 14.812 -10.025 1.00 79.56 198 AS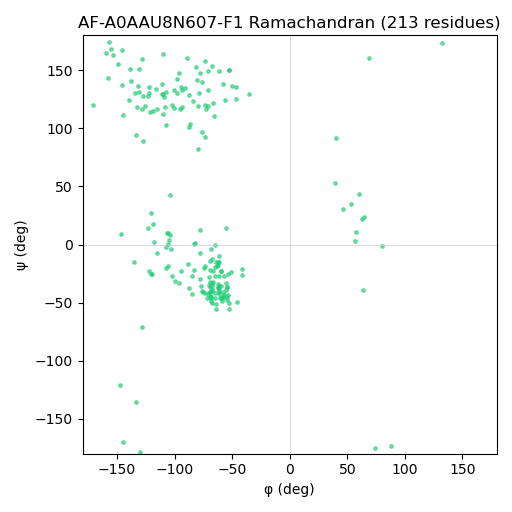N A O 1
ATOM 1645 N N . GLY A 1 199 ? -0.839 14.179 -12.168 1.00 82.69 199 GLY A N 1
ATOM 1646 C CA . GLY A 1 199 ? -0.669 15.542 -12.694 1.00 82.69 199 GLY A CA 1
ATOM 1647 C C . GLY A 1 199 ? 0.604 16.256 -12.211 1.00 82.69 199 GLY A C 1
ATOM 1648 O O . GLY A 1 199 ? 0.662 17.482 -12.215 1.00 82.69 199 GLY A O 1
ATOM 1649 N N . ASN A 1 200 ? 1.617 15.489 -11.803 1.00 85.50 200 ASN A N 1
ATOM 1650 C CA . ASN A 1 200 ? 2.890 15.894 -11.198 1.00 85.50 200 ASN A CA 1
ATOM 1651 C C . ASN A 1 200 ? 2.761 16.611 -9.837 1.00 85.50 200 ASN A C 1
ATOM 1653 O O . ASN A 1 200 ? 3.680 17.314 -9.415 1.00 85.50 200 ASN A O 1
ATOM 1657 N N . ILE A 1 201 ? 1.645 16.421 -9.120 1.00 85.88 201 ILE A N 1
ATOM 1658 C CA . ILE A 1 201 ? 1.420 16.995 -7.785 1.00 85.88 201 ILE A CA 1
ATOM 1659 C C . ILE A 1 201 ? 1.439 15.871 -6.735 1.00 85.88 201 ILE A C 1
ATOM 1661 O O . ILE A 1 201 ? 0.517 15.052 -6.712 1.00 85.88 201 ILE A O 1
ATOM 1665 N N . PRO A 1 202 ? 2.443 15.816 -5.836 1.00 84.25 202 PRO A N 1
ATOM 1666 C CA . PRO A 1 202 ? 2.503 14.770 -4.825 1.00 84.25 202 PRO A CA 1
ATOM 1667 C C . PRO A 1 202 ? 1.415 14.976 -3.763 1.00 84.25 202 PRO A C 1
ATOM 1669 O O . PRO A 1 202 ? 1.225 16.073 -3.233 1.00 84.25 202 PRO A O 1
ATOM 1672 N N . LYS A 1 203 ? 0.696 13.901 -3.430 1.00 87.19 203 LYS A N 1
ATOM 1673 C CA . LYS A 1 203 ? -0.360 13.903 -2.408 1.00 87.19 203 LYS A CA 1
ATOM 1674 C C . LYS A 1 203 ? 0.245 13.624 -1.030 1.00 87.19 203 LYS A C 1
ATOM 1676 O O . LYS A 1 203 ? 0.928 12.618 -0.848 1.00 87.19 203 LYS A O 1
ATOM 1681 N N . LYS A 1 204 ? -0.062 14.472 -0.041 1.00 87.69 204 LYS A N 1
ATOM 1682 C CA . LYS A 1 204 ? 0.385 14.295 1.355 1.00 87.69 204 LYS A CA 1
ATOM 1683 C C . LYS A 1 204 ? 0.039 12.912 1.912 1.00 87.69 204 LYS A C 1
ATOM 1685 O O . LYS A 1 204 ? -0.970 12.326 1.521 1.00 87.69 204 LYS A O 1
ATOM 1690 N N . ILE A 1 205 ? 0.856 12.408 2.830 1.00 84.12 205 ILE A N 1
ATOM 1691 C CA . ILE A 1 205 ? 0.624 11.175 3.594 1.00 84.12 205 ILE A CA 1
ATOM 1692 C C . ILE A 1 205 ? -0.787 11.213 4.213 1.00 84.12 205 ILE A C 1
ATOM 1694 O O . ILE A 1 205 ? -1.233 12.253 4.705 1.00 84.12 205 ILE A O 1
ATOM 1698 N N . MET A 1 206 ? -1.520 10.099 4.142 1.00 91.25 206 MET A N 1
ATOM 1699 C CA . MET A 1 206 ? -2.907 10.029 4.607 1.00 91.25 206 MET A CA 1
ATOM 1700 C C . MET A 1 206 ? -2.949 9.773 6.116 1.00 91.25 206 MET A C 1
ATOM 1702 O O . MET A 1 206 ? -2.437 8.756 6.570 1.00 91.25 206 MET A O 1
ATOM 1706 N N . LYS A 1 207 ? -3.606 10.640 6.895 1.00 90.12 207 LYS A N 1
ATOM 1707 C CA . LYS A 1 207 ? -3.913 10.338 8.301 1.00 90.12 207 LYS A CA 1
ATOM 1708 C C . LYS A 1 207 ? -5.133 9.421 8.379 1.00 90.12 207 LYS A C 1
ATOM 1710 O O . LYS A 1 207 ? -6.225 9.805 7.962 1.00 90.12 207 LYS A O 1
ATOM 1715 N N . VAL A 1 208 ? -4.954 8.235 8.948 1.00 90.56 208 VAL A N 1
ATOM 1716 C CA . VAL A 1 208 ? -6.012 7.256 9.201 1.00 90.56 208 VAL A CA 1
ATOM 1717 C C . VAL A 1 208 ? -6.412 7.345 10.670 1.00 90.56 208 VAL A C 1
ATOM 1719 O O . VAL A 1 208 ? -5.607 7.079 11.557 1.00 90.56 208 VAL A O 1
ATOM 1722 N N . ILE A 1 209 ? -7.668 7.716 10.928 1.00 89.81 209 ILE A N 1
ATOM 1723 C CA . ILE A 1 209 ? -8.296 7.665 12.257 1.00 89.81 209 ILE A CA 1
ATOM 1724 C C . ILE A 1 209 ? -9.428 6.649 12.175 1.00 89.81 209 ILE A C 1
ATOM 1726 O O . ILE A 1 209 ? -10.374 6.848 11.410 1.00 89.81 209 ILE A O 1
ATOM 1730 N N . HIS A 1 210 ? -9.332 5.562 12.933 1.00 88.12 210 HIS A N 1
ATOM 1731 C CA . HIS A 1 210 ? -10.332 4.502 13.000 1.00 88.12 210 HIS A CA 1
ATOM 1732 C C . HIS A 1 210 ? -10.815 4.317 14.435 1.00 88.12 210 HIS A C 1
ATOM 1734 O O . HIS A 1 210 ? -10.026 4.307 15.378 1.00 88.12 210 HIS A O 1
ATOM 1740 N N . GLU A 1 211 ? -12.126 4.186 14.600 1.00 84.75 211 GLU A N 1
ATOM 1741 C CA . GLU A 1 211 ? -12.778 4.225 15.903 1.00 84.75 211 GLU A CA 1
ATOM 1742 C C . GLU A 1 211 ? -13.627 2.975 16.121 1.00 84.75 211 GLU A C 1
ATOM 1744 O O . GLU A 1 211 ? -14.604 2.740 15.405 1.00 84.75 211 GLU A O 1
ATOM 1749 N N . GLU A 1 212 ? -13.306 2.191 17.151 1.00 68.38 212 GLU A N 1
ATOM 1750 C CA . GLU A 1 212 ? -14.164 1.075 17.541 1.00 68.38 212 GLU A CA 1
ATOM 1751 C C . GLU A 1 212 ? -15.429 1.581 18.242 1.00 68.38 212 GLU A C 1
ATOM 1753 O O . GLU A 1 212 ? -15.484 1.767 19.461 1.00 68.38 212 GLU A O 1
ATOM 1758 N N . SER A 1 213 ? -16.485 1.781 17.455 1.00 57.34 213 SER A N 1
ATOM 1759 C CA . SER A 1 213 ? -17.835 1.964 17.981 1.00 57.34 213 SER A CA 1
ATOM 1760 C C . SER A 1 213 ? -18.322 0.670 18.634 1.00 57.34 213 SER A C 1
ATOM 1762 O O . SER A 1 213 ? -18.407 -0.384 17.990 1.00 57.34 213 SER A O 1
ATOM 1764 N N . TYR A 1 214 ? -18.670 0.754 19.918 1.00 48.47 214 TYR A N 1
ATOM 1765 C CA . TYR A 1 214 ? -19.449 -0.274 20.598 1.00 48.47 214 TYR A CA 1
ATOM 1766 C C . TYR A 1 214 ? -20.891 -0.229 20.075 1.00 48.47 214 TYR A C 1
ATOM 1768 O O . TYR A 1 214 ? -21.573 0.787 20.210 1.00 48.47 214 TYR A O 1
ATOM 1776 N N . ILE A 1 215 ? -21.311 -1.344 19.481 1.00 44.28 215 ILE A N 1
ATOM 1777 C CA . ILE A 1 215 ? -22.693 -1.755 19.214 1.00 44.28 215 ILE A CA 1
ATOM 1778 C C . ILE A 1 215 ? -22.796 -3.140 19.849 1.00 44.28 215 ILE A C 1
ATOM 1780 O O . ILE A 1 215 ? -21.829 -3.908 19.612 1.00 44.28 215 ILE A O 1
#

InterPro domains:
  IPR029052 Metallo-dependent phosphatase-like [G3DSA:3.60.21.10] (5-212)
  IPR029052 Metallo-dependent phosphatase-like [SSF56300] (10-192)

Mean predicted aligned error: 11.76 Å

Nearest PDB structures (foldseek):
  6unc-assembly2_B  TM=5.367E-01  e=6.042E-04  Mycobacterium tuberculosis H37Rv
  6hmf-assembly1_A  TM=3.663E-01  e=2.443E-04  Pyrococcus abyssi GE5
  5ihe-assembly1_A  TM=3.654E-01  e=2.781E-04  Pyrococcus abyssi GE5
  6hmf-assembly2_B  TM=3.364E-01  e=2.781E-04  Pyrococcus abyssi GE5
  5ihe-assembly2_B  TM=3.287E-01  e=4.373E-04  Pyrococcus abyssi GE5

Organism: NCBI:txid3151385

Solvent-accessible surface area (backbone atoms only — not comparable to full-atom values): 12458 Å² total; per-residue (Å²): 128,81,53,71,51,63,31,26,32,34,12,21,47,34,40,55,76,78,39,72,83,47,96,51,59,72,63,30,50,62,44,51,54,55,50,49,66,56,30,53,50,97,73,75,53,100,37,78,48,73,22,31,55,60,45,81,50,70,69,67,36,43,80,60,49,88,66,73,82,79,91,74,80,49,30,32,54,74,74,70,75,41,55,66,68,57,55,51,52,48,45,53,73,73,39,77,60,63,81,74,55,96,70,76,79,92,42,54,73,57,49,49,54,48,50,51,46,61,43,62,78,41,54,91,82,44,61,68,45,77,39,30,48,25,48,63,62,92,76,61,50,88,90,51,71,84,47,76,62,52,15,40,34,25,42,91,28,58,73,60,40,68,74,47,61,78,28,36,37,39,20,18,71,68,48,54,68,43,79,50,75,54,62,59,23,38,42,37,25,39,21,48,27,56,45,77,88,44,76,67,56,82,60,50,46,38,79,46,78,47,71,62,76,89,125

Sequence (215 aa):
MKTIIQFDLISDIHLDFWVEYSSNLRKHNQKVDKFIDLILPNEPSEVLVIAGDLGHYNKQNLIFLEKLKWYDFQYGINQLDLDMDKIYDHWKSISNDSVLIEGLPRLVETMYAEELTKLKNVLHRSDVIVTHISPDWSKVPLSDINDISNSFYYFNGRELLSKLNKKVWCSGHVHRREDYIIEGCRLVNASLGYPDENGNIPKKIMKVIHEESYI

pLDDT: mean 75.56, std 14.52, range [36.66, 95.94]

Radius of gyration: 18.09 Å; Cα contacts (8 Å, |Δi|>4): 337; chains: 1; bounding box: 49×42×47 Å